Protein AF-A0A382HJY3-F1 (afdb_monomer_lite)

pLDDT: mean 82.38, std 16.88, range [33.19, 97.56]

Secondary structure (DSSP, 8-state):
-HHHHHHHHHHHHHHHHTTSSPPPPHHHHHHHIIIIIIHHHHHHHHHHHHHHHTTPPPPPHHHHHHHHHHHHHHHHHHHTT-HHHHHHHHHHHHHHHHHHHHHHHHT-SSPPPGGGGHHHHHHHHHHHHHHHHHSPPTT-TTHHHHIIIIIHHHHHHHHHHHHHHHHHHHHHHHHHHHHSPPP--TTTTTHHHHHHHHTT-SS----S--

Organism: NCBI:txid408172

InterPro domains:
  IPR010266 NnrS [PF05940] (4-173)

Radius of gyration: 23.96 Å; chains: 1; bounding box: 43×44×78 Å

Structure (mmCIF, N/CA/C/O backbone):
data_AF-A0A382HJY3-F1
#
_entry.id   AF-A0A382HJY3-F1
#
loop_
_atom_site.group_PDB
_atom_site.id
_atom_site.type_symbol
_atom_site.label_atom_id
_atom_site.label_alt_id
_atom_site.label_comp_id
_atom_site.label_asym_id
_atom_site.label_entity_id
_atom_site.label_seq_id
_atom_site.pdbx_PDB_ins_code
_atom_site.Cartn_x
_atom_site.Cartn_y
_atom_site.Cartn_z
_atom_site.occupancy
_atom_site.B_iso_or_equiv
_atom_site.auth_seq_id
_atom_site.auth_comp_id
_atom_site.auth_asym_id
_atom_site.auth_atom_id
_atom_site.pdbx_PDB_model_num
ATOM 1 N N . VAL A 1 1 ? -1.871 -12.214 -5.098 1.00 81.50 1 VAL A N 1
ATOM 2 C CA . VAL A 1 1 ? -1.325 -11.036 -5.815 1.00 81.50 1 VAL A CA 1
ATOM 3 C C . VAL A 1 1 ? 0.131 -10.806 -5.464 1.00 81.50 1 VAL A C 1
ATOM 5 O O . VAL A 1 1 ? 0.957 -10.967 -6.346 1.00 81.50 1 VAL A O 1
ATOM 8 N N . GLY A 1 2 ? 0.463 -10.549 -4.194 1.00 81.69 2 GLY A N 1
ATOM 9 C CA . GLY A 1 2 ? 1.846 -10.284 -3.778 1.00 81.69 2 GLY A CA 1
ATOM 10 C C . GLY A 1 2 ? 2.891 -11.296 -4.258 1.00 81.69 2 GLY A C 1
ATOM 11 O O . GLY A 1 2 ? 3.855 -10.899 -4.894 1.00 81.69 2 GLY A O 1
ATOM 12 N N . VAL A 1 3 ? 2.667 -12.600 -4.048 1.00 86.62 3 VAL A N 1
ATOM 13 C CA . VAL A 1 3 ? 3.587 -13.656 -4.529 1.00 86.62 3 VAL A CA 1
ATOM 14 C C . VAL A 1 3 ? 3.806 -13.577 -6.041 1.00 86.62 3 VAL A C 1
ATOM 16 O O . VAL A 1 3 ? 4.941 -13.620 -6.501 1.00 86.62 3 VAL A O 1
ATOM 19 N N . VAL A 1 4 ? 2.727 -13.410 -6.809 1.00 86.75 4 VAL A N 1
ATOM 20 C CA . VAL A 1 4 ? 2.793 -13.292 -8.272 1.00 86.75 4 VAL A CA 1
ATOM 21 C C . VAL A 1 4 ? 3.580 -12.045 -8.675 1.00 86.75 4 VAL A C 1
ATOM 23 O O . VAL A 1 4 ? 4.472 -12.147 -9.504 1.00 86.75 4 VAL A O 1
ATOM 26 N N . GLY A 1 5 ? 3.320 -10.896 -8.045 1.00 81.56 5 GLY A N 1
ATOM 27 C CA . GLY A 1 5 ? 4.072 -9.663 -8.296 1.00 81.56 5 GLY A CA 1
ATOM 28 C C . GLY A 1 5 ? 5.566 -9.792 -7.978 1.00 81.56 5 GLY A C 1
ATOM 29 O O . GLY A 1 5 ? 6.396 -9.349 -8.765 1.00 81.56 5 GLY A O 1
ATOM 30 N N . THR A 1 6 ? 5.932 -10.473 -6.885 1.00 82.19 6 THR A N 1
ATOM 31 C CA . THR A 1 6 ? 7.342 -10.769 -6.573 1.00 82.19 6 THR A CA 1
ATOM 32 C C . THR A 1 6 ? 7.981 -11.652 -7.634 1.00 82.19 6 THR A C 1
ATOM 34 O O . THR A 1 6 ? 9.100 -11.375 -8.058 1.00 82.19 6 THR A O 1
ATOM 37 N N . LEU A 1 7 ? 7.287 -12.706 -8.073 1.00 86.75 7 LEU A N 1
ATOM 38 C CA . LEU A 1 7 ? 7.792 -13.581 -9.129 1.00 86.75 7 LEU A CA 1
ATOM 39 C C . LEU A 1 7 ? 7.982 -12.802 -10.433 1.00 86.75 7 LEU A C 1
ATOM 41 O O . LEU A 1 7 ? 9.041 -12.917 -11.038 1.00 86.75 7 LEU A O 1
ATOM 45 N N . LEU A 1 8 ? 7.031 -11.944 -10.813 1.00 84.50 8 LEU A N 1
ATOM 46 C CA . LEU A 1 8 ? 7.167 -11.063 -11.978 1.00 84.50 8 LEU A CA 1
ATOM 47 C C . LEU A 1 8 ? 8.338 -10.081 -11.845 1.00 84.50 8 LEU A C 1
ATOM 49 O O . LEU A 1 8 ? 8.972 -9.761 -12.841 1.00 84.50 8 LEU A O 1
ATOM 53 N N . GLY A 1 9 ? 8.673 -9.645 -10.629 1.00 81.56 9 GLY A N 1
ATOM 54 C CA . GLY A 1 9 ? 9.876 -8.852 -10.387 1.00 81.56 9 GLY A CA 1
ATOM 55 C C . GLY A 1 9 ? 11.170 -9.662 -10.542 1.00 81.56 9 GLY A C 1
ATOM 56 O O . GLY A 1 9 ? 12.147 -9.148 -11.074 1.00 81.56 9 GLY A O 1
ATOM 57 N N . VAL A 1 10 ? 11.214 -10.915 -10.079 1.00 87.00 10 VAL A N 1
ATOM 58 C CA . VAL A 1 10 ? 12.449 -11.727 -10.000 1.00 87.00 10 VAL A CA 1
ATOM 59 C C . VAL A 1 10 ? 12.737 -12.521 -11.277 1.00 87.00 10 VAL A C 1
ATOM 61 O O . VAL A 1 10 ? 13.893 -12.624 -11.677 1.00 87.00 10 VAL A O 1
ATOM 64 N N . VAL A 1 11 ? 11.716 -13.077 -11.931 1.00 88.00 11 VAL A N 1
ATOM 65 C CA . VAL A 1 11 ? 11.874 -13.945 -13.111 1.00 88.00 11 VAL A CA 1
ATOM 66 C C . VAL A 1 11 ? 12.659 -13.272 -14.250 1.00 88.00 11 VAL A C 1
ATOM 68 O O . VAL A 1 11 ? 13.564 -13.929 -14.764 1.00 88.00 11 VAL A O 1
ATOM 71 N N . PRO A 1 12 ? 12.437 -11.985 -14.594 1.00 85.56 12 PRO A N 1
ATOM 72 C CA . PRO A 1 12 ? 13.237 -11.298 -15.614 1.00 85.56 12 PRO A CA 1
ATOM 73 C C . PRO A 1 12 ? 14.736 -11.225 -15.285 1.00 85.56 12 PRO A C 1
ATOM 75 O O . PRO A 1 12 ? 15.585 -11.232 -16.172 1.00 85.56 12 PRO A O 1
ATOM 78 N N . TRP A 1 13 ? 15.089 -11.171 -13.998 1.00 87.19 13 TRP A N 1
ATOM 79 C CA . TRP A 1 13 ? 16.491 -11.179 -13.574 1.00 87.19 13 TRP A CA 1
ATOM 80 C C . TRP A 1 13 ? 17.117 -12.561 -13.697 1.00 87.19 13 TRP A C 1
ATOM 82 O O . TRP A 1 13 ? 18.282 -12.677 -14.069 1.00 87.19 13 TRP A O 1
ATOM 92 N N . VAL A 1 14 ? 16.344 -13.612 -13.422 1.00 89.69 14 VAL A N 1
ATOM 93 C CA . VAL A 1 14 ? 16.795 -14.992 -13.627 1.00 89.69 14 VAL A CA 1
ATOM 94 C C . VAL A 1 14 ? 16.991 -15.268 -15.119 1.00 89.69 14 VAL A C 1
ATOM 96 O O . VAL A 1 14 ? 18.012 -15.839 -15.489 1.00 89.69 14 VAL A O 1
ATOM 99 N N . SER A 1 15 ? 16.078 -14.818 -15.988 1.00 88.94 15 SER A N 1
ATOM 100 C CA . SER A 1 15 ? 16.243 -14.967 -17.442 1.00 88.94 15 SER A CA 1
ATOM 101 C C . SER A 1 15 ? 17.455 -14.198 -17.969 1.00 88.94 15 SER A C 1
ATOM 103 O O . SER A 1 15 ? 18.201 -14.736 -18.786 1.00 88.94 15 SER A O 1
ATOM 105 N N . PHE A 1 16 ? 17.706 -12.989 -17.458 1.00 89.75 16 PHE A N 1
ATOM 106 C CA . PHE A 1 16 ? 18.910 -12.223 -17.784 1.00 89.75 16 PHE A CA 1
ATOM 107 C C . PHE A 1 16 ? 20.191 -12.937 -17.325 1.00 89.75 16 PHE A C 1
ATOM 109 O O . PHE A 1 16 ? 21.132 -13.062 -18.104 1.00 89.75 16 PHE A O 1
ATOM 116 N N . ALA A 1 17 ? 20.218 -13.481 -16.103 1.00 90.50 17 ALA A N 1
ATOM 117 C CA . ALA A 1 17 ? 21.368 -14.231 -15.588 1.00 90.50 17 ALA A CA 1
ATOM 118 C C . ALA A 1 17 ? 21.678 -15.504 -16.401 1.00 90.50 17 ALA A C 1
ATOM 120 O O . ALA A 1 17 ? 22.829 -15.930 -16.464 1.00 90.50 17 ALA A O 1
ATOM 121 N N . LEU A 1 18 ? 20.663 -16.094 -17.040 1.00 94.69 18 LEU A N 1
ATOM 122 C CA . LEU A 1 18 ? 20.799 -17.239 -17.948 1.00 94.69 18 LEU A CA 1
ATOM 123 C C . LEU A 1 18 ? 21.136 -16.833 -19.396 1.00 94.69 18 LEU A C 1
ATOM 125 O O . LEU A 1 18 ? 21.298 -17.705 -20.249 1.00 94.69 18 LEU A O 1
ATOM 129 N N . GLY A 1 19 ? 21.246 -15.532 -19.686 1.00 92.31 19 GLY A N 1
ATOM 130 C CA . GLY A 1 19 ? 21.541 -15.003 -21.019 1.00 92.31 19 GLY A CA 1
ATOM 131 C C . GLY A 1 19 ? 20.370 -15.081 -22.004 1.00 92.31 19 GLY A C 1
ATOM 132 O O . GLY A 1 19 ? 20.587 -15.006 -23.210 1.00 92.31 19 GLY A O 1
ATOM 133 N N . TRP A 1 20 ? 19.137 -15.262 -21.520 1.00 94.06 20 TRP A N 1
ATOM 134 C CA . TRP A 1 20 ? 17.944 -15.427 -22.364 1.00 94.06 20 TRP A CA 1
ATOM 135 C C . TRP A 1 20 ? 17.252 -14.113 -22.732 1.00 94.06 20 TRP A C 1
ATOM 137 O O . TRP A 1 20 ? 16.413 -14.096 -23.629 1.00 94.06 20 TRP A O 1
ATOM 147 N N . SER A 1 21 ? 17.554 -13.025 -22.028 1.00 89.88 21 SER A N 1
ATOM 148 C CA . SER A 1 21 ? 16.901 -11.730 -22.216 1.00 89.88 21 SER A CA 1
ATOM 149 C C . SER A 1 21 ? 17.877 -10.576 -22.026 1.00 89.88 21 SER A C 1
ATOM 151 O O . SER A 1 21 ? 18.949 -10.744 -21.449 1.00 89.88 21 SER A O 1
ATOM 153 N N . GLU A 1 22 ? 17.476 -9.391 -22.475 1.00 87.44 22 GLU A N 1
ATOM 154 C CA . GLU A 1 22 ? 18.153 -8.132 -22.164 1.00 87.44 22 GLU A CA 1
ATOM 155 C C . GLU A 1 22 ? 18.061 -7.783 -20.664 1.00 87.44 22 GLU A C 1
ATOM 157 O O . GLU A 1 22 ? 17.203 -8.331 -19.957 1.00 87.44 22 GLU A O 1
ATOM 162 N N . PRO A 1 23 ? 18.948 -6.904 -20.154 1.00 84.62 23 PRO A N 1
ATOM 163 C CA . PRO A 1 23 ? 18.928 -6.484 -18.757 1.00 84.62 23 PRO A CA 1
ATOM 164 C C . PRO A 1 23 ? 17.599 -5.795 -18.399 1.00 84.62 23 PRO A C 1
ATOM 166 O O . PRO A 1 23 ? 17.281 -4.745 -18.963 1.00 84.62 23 PRO A O 1
ATOM 169 N N . PRO A 1 24 ? 16.818 -6.348 -17.452 1.00 83.62 24 PRO A N 1
ATOM 170 C CA . PRO A 1 24 ? 15.551 -5.761 -17.042 1.00 83.62 24 PRO A CA 1
ATOM 171 C C . PRO A 1 24 ? 15.761 -4.493 -16.204 1.00 83.62 24 PRO A C 1
ATOM 173 O O . PRO A 1 24 ? 16.796 -4.293 -15.566 1.00 83.62 24 PRO A O 1
ATOM 176 N N . SER A 1 25 ? 14.732 -3.647 -16.142 1.00 83.81 25 SER A N 1
ATOM 177 C CA . SER A 1 25 ? 14.749 -2.430 -15.327 1.00 83.81 25 SER A CA 1
ATOM 178 C C . SER A 1 25 ? 14.863 -2.746 -13.829 1.00 83.81 25 SER A C 1
ATOM 180 O O . SER A 1 25 ? 13.963 -3.336 -13.218 1.00 83.81 25 SER A O 1
ATOM 182 N N . SER A 1 26 ? 15.949 -2.282 -13.200 1.00 83.94 26 SER A N 1
ATOM 183 C CA . SER A 1 26 ? 16.124 -2.323 -11.739 1.00 83.94 26 SER A CA 1
ATOM 184 C C . SER A 1 26 ? 15.018 -1.569 -11.001 1.00 83.94 26 SER A C 1
ATOM 186 O O . SER A 1 26 ? 14.640 -1.949 -9.892 1.00 83.94 26 SER A O 1
ATOM 188 N N . TYR A 1 27 ? 14.475 -0.523 -11.627 1.00 83.88 27 TYR A N 1
ATOM 189 C CA . TYR A 1 27 ? 13.381 0.258 -11.068 1.00 83.88 27 TYR A CA 1
ATOM 190 C C . TYR A 1 27 ? 12.080 -0.553 -11.029 1.00 83.88 27 TYR A C 1
ATOM 192 O O . TYR A 1 27 ? 11.502 -0.723 -9.954 1.00 83.88 27 TYR A O 1
ATOM 200 N N . SER A 1 28 ? 11.670 -1.150 -12.157 1.00 79.75 28 SER A N 1
ATOM 201 C CA . SER A 1 28 ? 10.462 -1.988 -12.232 1.00 79.75 28 SER A CA 1
ATOM 202 C C . SER A 1 28 ? 10.546 -3.175 -11.268 1.00 79.75 28 SER A C 1
ATOM 204 O O . SER A 1 28 ? 9.575 -3.484 -10.579 1.00 79.75 28 SER A O 1
ATOM 206 N N . HIS A 1 29 ? 11.728 -3.791 -11.143 1.00 85.31 29 HIS A N 1
ATOM 207 C CA . HIS A 1 29 ? 11.981 -4.862 -10.177 1.00 85.31 29 HIS A CA 1
ATOM 208 C C . HIS A 1 29 ? 11.690 -4.441 -8.732 1.00 85.31 29 HIS A C 1
ATOM 210 O O . HIS A 1 29 ? 10.948 -5.125 -8.020 1.00 85.31 29 HIS A O 1
ATOM 216 N N . GLY A 1 30 ? 12.274 -3.320 -8.291 1.00 86.19 30 GLY A N 1
ATOM 217 C CA . GLY A 1 30 ? 12.081 -2.809 -6.934 1.00 86.19 30 GLY A CA 1
ATOM 218 C C . GLY A 1 30 ? 10.623 -2.441 -6.673 1.00 86.19 30 GLY A C 1
ATOM 219 O O . GLY A 1 30 ? 10.044 -2.855 -5.666 1.00 86.19 30 GLY A O 1
ATOM 220 N N . MET A 1 31 ? 10.000 -1.740 -7.621 1.00 86.81 31 MET A N 1
ATOM 221 C CA . MET A 1 31 ? 8.619 -1.284 -7.498 1.00 86.81 31 MET A CA 1
ATOM 222 C C . MET A 1 31 ? 7.613 -2.435 -7.470 1.00 86.81 31 MET A C 1
ATOM 224 O O . MET A 1 31 ? 6.714 -2.413 -6.635 1.00 86.81 31 MET A O 1
ATOM 228 N N . LEU A 1 32 ? 7.782 -3.477 -8.293 1.00 87.56 32 LEU A N 1
ATOM 229 C CA . LEU A 1 32 ? 6.922 -4.665 -8.254 1.00 87.56 32 LEU A CA 1
ATOM 230 C C . LEU A 1 32 ? 6.983 -5.361 -6.891 1.00 87.56 32 LEU A C 1
ATOM 232 O O . LEU A 1 32 ? 5.946 -5.716 -6.331 1.00 87.56 32 LEU A O 1
ATOM 236 N N . LYS A 1 33 ? 8.176 -5.519 -6.309 1.00 88.62 33 LYS A N 1
ATOM 237 C CA . LYS A 1 33 ? 8.320 -6.159 -4.993 1.00 88.62 33 LYS A CA 1
ATOM 238 C C . LYS A 1 33 ? 7.652 -5.343 -3.888 1.00 88.62 33 LYS A C 1
ATOM 240 O O . LYS A 1 33 ? 6.903 -5.894 -3.089 1.00 88.62 33 LYS A O 1
ATOM 245 N N . ILE A 1 34 ? 7.870 -4.037 -3.860 1.00 90.75 34 ILE A N 1
ATOM 246 C CA . ILE A 1 34 ? 7.298 -3.181 -2.819 1.00 90.75 34 ILE A CA 1
ATOM 247 C C . ILE A 1 34 ? 5.786 -3.011 -3.043 1.00 90.75 34 ILE A C 1
ATOM 249 O O . ILE A 1 34 ? 4.961 -3.424 -2.232 1.00 90.75 34 ILE A O 1
ATOM 253 N N . GLN A 1 35 ? 5.370 -2.507 -4.200 1.00 91.69 35 GLN A N 1
ATOM 254 C CA . GLN A 1 35 ? 3.969 -2.151 -4.429 1.00 91.69 35 GLN A CA 1
ATOM 255 C C . GLN A 1 35 ? 3.040 -3.337 -4.696 1.00 91.69 35 GLN A C 1
ATOM 257 O O . GLN A 1 35 ? 1.833 -3.179 -4.545 1.00 91.69 35 GLN A O 1
ATOM 262 N N . CYS A 1 36 ? 3.544 -4.524 -5.055 1.00 90.31 36 CYS A N 1
ATOM 263 C CA . CYS A 1 36 ? 2.690 -5.712 -5.150 1.00 90.31 36 CYS A CA 1
ATOM 264 C C . CYS A 1 36 ? 2.777 -6.582 -3.905 1.00 90.31 36 CYS A C 1
ATOM 266 O O . CYS A 1 36 ? 1.737 -6.959 -3.365 1.00 90.31 36 CYS A O 1
ATOM 268 N N . PHE A 1 37 ? 3.978 -6.950 -3.456 1.00 88.81 37 PHE A N 1
ATOM 269 C CA . PHE A 1 37 ? 4.115 -7.901 -2.355 1.00 88.81 37 PHE A CA 1
ATOM 270 C C . PHE A 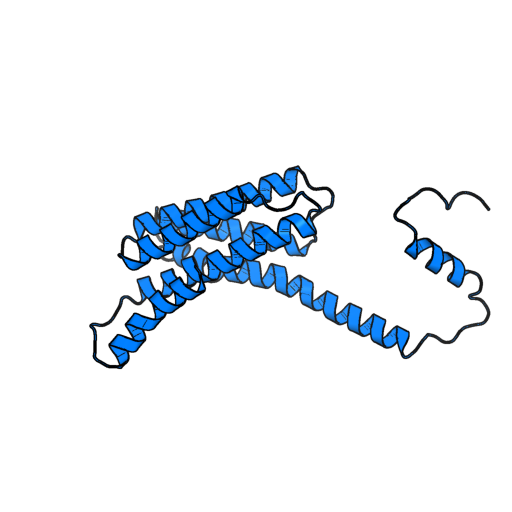1 37 ? 3.894 -7.263 -0.998 1.00 88.81 37 PHE A C 1
ATOM 272 O O . PHE A 1 37 ? 2.986 -7.698 -0.286 1.00 88.81 37 PHE A O 1
ATOM 279 N N . GLU A 1 38 ? 4.646 -6.215 -0.674 1.00 90.50 38 GLU A N 1
ATOM 280 C CA . GLU A 1 38 ? 4.490 -5.528 0.607 1.00 90.50 38 GLU A CA 1
ATOM 281 C C . GLU A 1 38 ? 3.088 -4.931 0.733 1.00 90.50 38 GLU A C 1
ATOM 283 O O . GLU A 1 38 ? 2.400 -5.183 1.720 1.00 90.50 38 GLU A O 1
ATOM 288 N N . ALA A 1 39 ? 2.604 -4.244 -0.304 1.00 92.19 39 ALA A N 1
ATOM 289 C CA . ALA A 1 39 ? 1.268 -3.653 -0.303 1.00 92.19 39 ALA A CA 1
A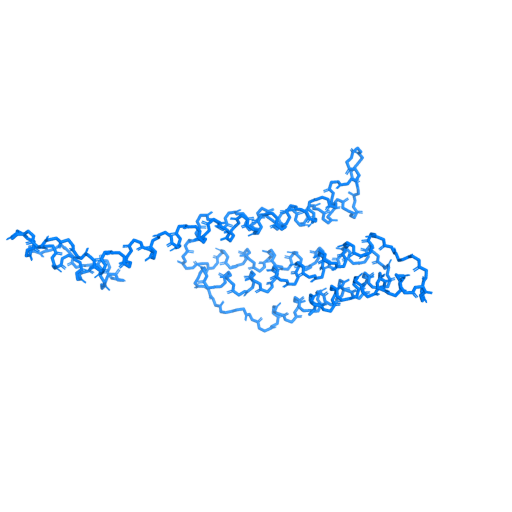TOM 290 C C . ALA A 1 39 ? 0.149 -4.689 -0.121 1.00 92.19 39 ALA A C 1
ATOM 292 O O . ALA A 1 39 ? -0.787 -4.455 0.644 1.00 92.19 39 ALA A O 1
ATOM 293 N N . SER A 1 40 ? 0.233 -5.846 -0.795 1.00 93.44 40 SER A N 1
ATOM 294 C CA . SER A 1 40 ? -0.755 -6.924 -0.626 1.00 93.44 40 SER A CA 1
ATOM 295 C C . SER A 1 40 ? -0.705 -7.505 0.784 1.00 93.44 40 SER A C 1
ATOM 297 O O . SER A 1 40 ? -1.754 -7.775 1.368 1.00 93.44 40 SER A O 1
ATOM 299 N N . PHE A 1 41 ? 0.500 -7.709 1.324 1.00 90.75 41 PHE A N 1
ATOM 300 C CA . PHE A 1 41 ? 0.691 -8.220 2.677 1.00 90.75 41 PHE A CA 1
ATOM 301 C C . PHE A 1 41 ? 0.126 -7.248 3.714 1.00 90.75 41 PHE A C 1
ATOM 303 O O . PHE A 1 41 ? -0.712 -7.638 4.524 1.00 90.75 41 PHE A O 1
ATOM 310 N N . ALA A 1 42 ? 0.510 -5.974 3.634 1.00 91.44 42 ALA A N 1
ATOM 311 C CA . ALA A 1 42 ? 0.014 -4.919 4.503 1.00 91.44 42 ALA A CA 1
ATOM 312 C C . ALA A 1 42 ? -1.506 -4.770 4.407 1.00 91.44 42 ALA A C 1
ATOM 314 O O . ALA A 1 42 ? -2.185 -4.747 5.428 1.00 91.44 42 ALA A O 1
ATOM 315 N N . THR A 1 43 ? -2.064 -4.742 3.196 1.00 94.44 43 THR A N 1
ATOM 316 C CA . THR A 1 43 ? -3.515 -4.645 2.989 1.00 94.44 43 THR A CA 1
ATOM 317 C C . THR A 1 43 ? -4.244 -5.830 3.619 1.00 94.44 43 THR A C 1
ATOM 319 O O . THR A 1 43 ? -5.183 -5.633 4.388 1.00 94.44 43 THR A O 1
ATOM 322 N N . GLY A 1 44 ? -3.797 -7.063 3.355 1.00 92.38 44 GLY A N 1
ATOM 323 C CA . GLY A 1 44 ? -4.396 -8.262 3.945 1.00 92.38 44 GLY A CA 1
ATOM 324 C C . GLY A 1 44 ? -4.284 -8.284 5.472 1.00 92.38 44 GLY A C 1
ATOM 325 O O . GLY A 1 44 ? -5.256 -8.604 6.159 1.00 92.38 44 GLY A O 1
ATOM 326 N N . PHE A 1 45 ? -3.130 -7.879 6.010 1.00 90.44 45 PHE A N 1
ATOM 327 C CA . PHE A 1 45 ? -2.913 -7.759 7.448 1.00 90.44 45 PHE A CA 1
ATOM 328 C C . PHE A 1 45 ? -3.843 -6.711 8.064 1.00 90.44 45 PHE A C 1
ATOM 330 O O . PHE A 1 45 ? -4.601 -7.037 8.969 1.00 90.44 45 PHE A O 1
ATOM 337 N N . LEU A 1 46 ? -3.870 -5.476 7.554 1.00 91.81 46 LEU A N 1
ATOM 338 C CA . LEU A 1 46 ? -4.707 -4.405 8.100 1.00 91.81 46 LEU A CA 1
ATOM 339 C C . LEU A 1 46 ? -6.193 -4.762 8.025 1.00 91.81 46 LEU A C 1
ATOM 341 O O . LEU A 1 46 ? -6.911 -4.597 9.008 1.00 91.81 46 LEU A O 1
ATOM 345 N N . MET A 1 47 ? -6.658 -5.291 6.893 1.00 93.69 47 MET A N 1
ATOM 346 C CA . MET A 1 47 ? -8.066 -5.644 6.712 1.00 93.69 47 MET A CA 1
ATOM 347 C C . MET A 1 47 ? -8.512 -6.833 7.571 1.00 93.69 47 MET A C 1
ATOM 349 O O . MET A 1 47 ? -9.708 -7.051 7.713 1.00 93.69 47 MET A O 1
ATOM 353 N N . THR A 1 48 ? -7.603 -7.601 8.169 1.00 91.56 48 THR A N 1
ATOM 354 C CA . THR A 1 48 ? -7.956 -8.688 9.100 1.00 91.56 48 THR A CA 1
ATOM 355 C C . THR A 1 48 ? -7.695 -8.307 10.555 1.00 91.56 48 THR A C 1
ATOM 357 O O . THR A 1 48 ? -8.516 -8.593 11.426 1.00 91.56 48 THR A O 1
ATOM 360 N N . ALA A 1 49 ? -6.595 -7.606 10.820 1.00 88.94 49 ALA A N 1
ATOM 361 C CA . ALA A 1 49 ? -6.189 -7.175 12.147 1.00 88.94 49 ALA A CA 1
ATOM 362 C C . ALA A 1 49 ? -7.061 -6.033 12.685 1.00 88.94 49 ALA A C 1
ATOM 364 O O . ALA A 1 49 ? -7.519 -6.118 13.822 1.00 88.94 49 ALA A O 1
ATOM 365 N N . LEU A 1 50 ? -7.334 -4.987 11.890 1.00 89.44 50 LEU A N 1
ATOM 366 C CA . LEU A 1 50 ? -8.086 -3.813 12.364 1.00 89.44 50 LEU A CA 1
ATOM 367 C C . LEU A 1 50 ? -9.466 -4.177 12.927 1.00 89.44 50 LEU A C 1
ATOM 369 O O . LEU A 1 50 ? -9.759 -3.747 14.041 1.00 89.44 50 LEU A O 1
ATOM 373 N N . PRO A 1 51 ? -10.311 -4.976 12.240 1.00 89.56 51 PRO A N 1
ATOM 374 C CA . PRO A 1 51 ? -11.600 -5.371 12.798 1.00 89.56 51 PRO A CA 1
ATOM 375 C C . PRO A 1 51 ? -11.488 -6.100 14.133 1.00 89.56 51 PRO A C 1
ATOM 377 O O . PRO A 1 51 ? -12.299 -5.860 15.021 1.00 89.56 51 PRO A O 1
ATOM 380 N N . ARG A 1 52 ? -10.467 -6.955 14.271 1.00 88.31 52 ARG A N 1
ATOM 381 C CA . ARG A 1 52 ? -10.231 -7.762 15.467 1.00 88.31 52 ARG A CA 1
ATOM 382 C C . ARG A 1 52 ? -9.776 -6.917 16.653 1.00 88.31 52 ARG A C 1
ATOM 384 O O . ARG A 1 52 ? -10.254 -7.148 17.752 1.00 88.31 52 ARG A O 1
ATOM 391 N N . PHE A 1 53 ? -8.871 -5.965 16.437 1.00 85.94 53 PHE A N 1
ATOM 392 C CA . PHE A 1 53 ? -8.359 -5.107 17.510 1.00 85.94 53 PHE A CA 1
ATOM 393 C C . PHE A 1 53 ? -9.319 -3.985 17.905 1.00 85.94 53 PHE A C 1
ATOM 395 O O . PHE A 1 53 ? -9.291 -3.555 19.045 1.00 85.94 53 PHE A O 1
ATOM 402 N N . LEU A 1 54 ? -10.153 -3.506 16.980 1.00 87.00 54 LEU A N 1
ATOM 403 C CA . LEU A 1 54 ? -11.123 -2.437 17.250 1.00 87.00 54 LEU A CA 1
ATOM 404 C C . LEU A 1 54 ? -12.511 -2.965 17.654 1.00 87.00 54 LEU A C 1
ATOM 406 O O . LEU A 1 54 ? -13.446 -2.171 17.778 1.00 87.00 54 LEU A O 1
ATOM 410 N N . GLU A 1 55 ? -12.657 -4.289 17.775 1.00 88.19 55 GLU A N 1
ATOM 411 C CA . GLU A 1 55 ? -13.921 -4.993 18.041 1.00 88.19 55 GLU A CA 1
ATOM 412 C C . GLU A 1 55 ? -15.067 -4.553 17.113 1.00 88.19 55 GLU A C 1
ATOM 414 O O . GLU A 1 55 ? -16.218 -4.383 17.512 1.00 88.19 55 GLU A O 1
ATOM 419 N N . THR A 1 56 ? -14.753 -4.344 15.831 1.00 90.56 56 THR A N 1
ATOM 420 C CA . THR A 1 56 ? -15.749 -3.936 14.828 1.00 90.56 56 THR A CA 1
ATOM 421 C C . THR A 1 56 ? -16.195 -5.118 13.972 1.00 90.56 56 THR A C 1
ATOM 423 O O . THR A 1 56 ? -15.619 -6.203 14.015 1.00 90.56 56 THR A O 1
ATOM 426 N N . THR A 1 57 ? -17.232 -4.910 13.155 1.00 89.56 57 THR A N 1
ATOM 427 C CA . THR A 1 57 ? -17.747 -5.950 12.243 1.00 89.56 57 THR A CA 1
ATOM 428 C C . THR A 1 57 ? -16.639 -6.567 11.369 1.00 89.56 57 THR A C 1
ATOM 430 O O . THR A 1 57 ? -15.663 -5.901 11.050 1.00 89.56 57 THR A O 1
ATOM 433 N N . PRO A 1 58 ? -16.735 -7.815 10.905 1.00 91.31 58 PRO A N 1
ATOM 434 C CA . PRO A 1 58 ? -15.744 -8.343 9.969 1.00 91.31 58 PRO A CA 1
ATOM 435 C C . PRO A 1 58 ? -15.649 -7.506 8.682 1.00 91.31 58 PRO A C 1
ATOM 437 O O . PRO A 1 58 ? -16.558 -6.741 8.334 1.00 91.31 58 PRO A O 1
ATOM 440 N N . THR A 1 59 ? -14.535 -7.634 7.966 1.00 92.38 59 THR A N 1
ATOM 441 C CA . THR A 1 59 ? -14.354 -6.977 6.665 1.00 92.38 59 THR A CA 1
ATOM 442 C C . THR A 1 59 ? -15.364 -7.513 5.667 1.00 92.38 59 THR A C 1
ATOM 444 O O . THR A 1 59 ? -15.551 -8.725 5.537 1.00 92.38 59 THR A O 1
ATOM 447 N N . ARG A 1 60 ? -16.044 -6.604 4.967 1.00 93.94 60 ARG A N 1
ATOM 448 C CA . ARG A 1 60 ? -17.066 -6.989 3.996 1.00 93.94 60 ARG A CA 1
ATOM 449 C C . ARG A 1 60 ? -16.394 -7.551 2.748 1.00 93.94 60 ARG A C 1
ATOM 451 O O . ARG A 1 60 ? -15.339 -7.083 2.329 1.00 93.94 60 ARG A O 1
ATOM 458 N N . TRP A 1 61 ? -17.041 -8.519 2.106 1.00 94.50 61 TRP A N 1
ATOM 459 C CA . TRP A 1 61 ? -16.501 -9.168 0.907 1.00 94.50 61 TRP A CA 1
ATOM 460 C C . TRP A 1 61 ? -16.186 -8.168 -0.221 1.00 94.50 61 TRP A C 1
ATOM 462 O O . TRP A 1 61 ? -15.185 -8.326 -0.912 1.00 94.50 61 TRP A O 1
ATOM 472 N N . TRP A 1 62 ? -16.987 -7.105 -0.376 1.00 94.38 62 TRP A N 1
ATOM 473 C CA . TRP A 1 62 ? -16.750 -6.084 -1.400 1.00 94.38 62 TRP A CA 1
ATOM 474 C C . TRP A 1 62 ? -15.532 -5.208 -1.079 1.00 94.38 62 TRP A C 1
ATOM 476 O O . TRP A 1 62 ? -14.836 -4.789 -1.996 1.00 94.38 62 TRP A O 1
ATOM 486 N N . GLU A 1 63 ? -15.228 -4.962 0.203 1.00 95.06 63 GLU A N 1
ATOM 487 C CA . GLU A 1 63 ? -14.030 -4.209 0.608 1.00 95.06 63 GLU A CA 1
ATOM 488 C C . GLU A 1 63 ? -12.774 -4.987 0.210 1.00 95.06 63 GLU A C 1
ATOM 490 O O . GLU A 1 63 ? -11.819 -4.399 -0.296 1.00 95.06 63 GLU A O 1
ATOM 495 N N . LEU A 1 64 ? -12.804 -6.313 0.397 1.00 95.06 64 LEU A N 1
ATOM 496 C CA . LEU A 1 64 ? -11.742 -7.226 -0.030 1.00 95.06 64 LEU A CA 1
ATOM 497 C C . LEU A 1 64 ? -11.641 -7.300 -1.551 1.00 95.06 64 LEU A C 1
ATOM 499 O O . LEU A 1 64 ? -10.537 -7.279 -2.089 1.00 95.06 64 LEU A O 1
ATOM 503 N N . PHE A 1 65 ? -12.779 -7.371 -2.243 1.00 96.19 65 PHE A N 1
ATOM 504 C CA . PHE A 1 65 ? -12.816 -7.419 -3.701 1.00 96.19 65 PHE A CA 1
ATOM 505 C C . PHE A 1 65 ? -12.209 -6.154 -4.323 1.00 96.19 65 PHE A C 1
ATOM 507 O O . PHE A 1 65 ? -11.360 -6.256 -5.203 1.00 96.19 65 PHE A O 1
ATOM 514 N N . VAL A 1 66 ? -12.556 -4.969 -3.808 1.00 97.06 66 VAL A N 1
ATOM 515 C CA . VAL A 1 66 ? -11.961 -3.694 -4.246 1.00 97.06 66 VAL A CA 1
ATOM 516 C C . VAL A 1 66 ? -10.448 -3.686 -4.018 1.00 97.06 66 VAL A C 1
ATOM 518 O O . VAL A 1 66 ? -9.698 -3.368 -4.940 1.00 97.06 66 VAL A O 1
ATOM 521 N N . SER A 1 67 ? -9.982 -4.101 -2.834 1.00 96.25 67 SER A N 1
ATOM 522 C CA . SER A 1 67 ? -8.546 -4.213 -2.542 1.00 96.25 67 SER A CA 1
ATOM 523 C C . SER A 1 67 ? -7.830 -5.173 -3.493 1.00 96.25 67 SER A C 1
ATOM 525 O O . SER A 1 67 ? -6.732 -4.878 -3.962 1.00 96.25 67 SER A O 1
ATOM 527 N N . LEU A 1 68 ? -8.454 -6.312 -3.807 1.00 95.62 68 LEU A N 1
ATOM 528 C CA . LEU A 1 68 ? -7.914 -7.302 -4.733 1.00 95.62 68 LEU A CA 1
ATOM 529 C C . LEU A 1 68 ? -7.785 -6.731 -6.150 1.00 95.62 68 LEU A C 1
ATOM 531 O O . LEU A 1 68 ? -6.725 -6.860 -6.760 1.00 95.62 68 LEU A O 1
ATOM 535 N N . CYS A 1 69 ? -8.836 -6.084 -6.659 1.00 96.94 69 CYS A N 1
ATOM 536 C CA . CYS A 1 69 ? -8.832 -5.461 -7.980 1.00 96.94 69 CYS A CA 1
ATOM 537 C C . CYS A 1 69 ? -7.775 -4.358 -8.086 1.00 96.94 69 CYS A C 1
ATOM 539 O O . CYS A 1 69 ? -7.023 -4.335 -9.058 1.00 96.94 69 CYS A O 1
ATOM 541 N N . LEU A 1 70 ? -7.671 -3.485 -7.080 1.00 97.12 70 LEU A N 1
ATOM 542 C CA . LEU A 1 70 ? -6.667 -2.419 -7.055 1.00 97.12 70 LEU A CA 1
ATOM 543 C C . LEU A 1 70 ? -5.242 -2.985 -7.001 1.00 97.12 70 LEU A C 1
ATOM 545 O O . LEU A 1 70 ? -4.390 -2.555 -7.773 1.00 97.12 70 LEU A O 1
ATOM 549 N N . ALA A 1 71 ? -4.984 -3.996 -6.166 1.00 95.44 71 ALA A N 1
ATOM 550 C CA . ALA A 1 71 ? -3.671 -4.637 -6.093 1.00 95.44 71 ALA A CA 1
ATOM 551 C C . ALA A 1 71 ? -3.281 -5.336 -7.410 1.00 95.44 71 ALA A C 1
ATOM 553 O O . ALA A 1 71 ? -2.122 -5.287 -7.820 1.00 95.44 71 ALA A O 1
ATOM 554 N N . LEU A 1 72 ? -4.240 -5.969 -8.095 1.00 94.88 72 LEU A N 1
ATOM 555 C CA . LEU A 1 72 ? -4.014 -6.532 -9.428 1.00 94.88 72 LEU A CA 1
ATOM 556 C C . LEU A 1 72 ? -3.731 -5.439 -10.463 1.00 94.88 72 LEU A C 1
ATOM 558 O O . LEU A 1 72 ? -2.811 -5.599 -11.259 1.00 94.88 72 LEU A O 1
ATOM 562 N N . ALA A 1 73 ? -4.468 -4.327 -10.430 1.00 95.44 73 ALA A N 1
ATOM 563 C CA . ALA A 1 73 ? -4.258 -3.204 -11.339 1.00 95.44 73 ALA A CA 1
ATOM 564 C C . ALA A 1 73 ? -2.858 -2.584 -11.175 1.00 95.44 73 ALA A C 1
ATOM 566 O O . ALA A 1 73 ? -2.187 -2.318 -12.173 1.00 95.44 73 ALA A O 1
ATOM 567 N N . VAL A 1 74 ? -2.368 -2.450 -9.934 1.00 94.44 74 VAL A N 1
ATOM 568 C CA . VAL A 1 74 ? -0.970 -2.071 -9.652 1.00 94.44 74 VAL A CA 1
ATOM 569 C C . VAL A 1 74 ? -0.002 -3.057 -10.307 1.00 94.44 74 VAL A C 1
ATOM 571 O O . VAL A 1 74 ? 0.863 -2.648 -11.074 1.00 94.44 74 VAL A O 1
ATOM 574 N N . GLY A 1 75 ? -0.167 -4.360 -10.071 1.00 91.31 75 GLY A N 1
ATOM 575 C CA . GLY A 1 75 ? 0.736 -5.366 -10.637 1.00 91.31 75 GLY A CA 1
ATOM 576 C C . GLY A 1 75 ? 0.753 -5.387 -12.163 1.00 91.31 75 GLY A C 1
ATOM 577 O O . GLY A 1 75 ? 1.827 -5.420 -12.756 1.00 91.31 75 GLY A O 1
ATOM 578 N N . VAL A 1 76 ? -0.417 -5.316 -12.802 1.00 92.12 76 VAL A N 1
ATOM 579 C CA . VAL A 1 76 ? -0.527 -5.301 -14.267 1.00 92.12 76 VAL A CA 1
ATOM 580 C C . VAL A 1 76 ? 0.100 -4.037 -14.847 1.00 92.12 76 VAL A C 1
ATOM 582 O O . VAL A 1 76 ? 0.892 -4.138 -15.775 1.00 92.12 76 VAL A O 1
ATOM 585 N N . SER A 1 77 ? -0.207 -2.861 -14.292 1.00 92.44 77 SER A N 1
ATOM 586 C CA . SER A 1 77 ? 0.338 -1.585 -14.781 1.00 92.44 77 SER A CA 1
ATOM 587 C C . SER A 1 77 ? 1.863 -1.506 -14.677 1.00 92.44 77 SER A C 1
ATOM 589 O O . SER A 1 77 ? 2.507 -1.056 -15.621 1.00 92.44 77 SER A O 1
ATOM 591 N N . LEU A 1 78 ? 2.449 -1.997 -13.580 1.00 89.62 78 LEU A N 1
ATOM 592 C CA . LEU A 1 78 ? 3.902 -2.070 -13.419 1.00 89.62 78 LEU A CA 1
ATOM 593 C C . LEU A 1 78 ? 4.539 -3.130 -14.326 1.00 89.62 78 LEU A C 1
ATOM 595 O O . LEU A 1 78 ? 5.648 -2.920 -14.801 1.00 89.62 78 LEU A O 1
ATOM 599 N N . ALA A 1 79 ? 3.854 -4.247 -14.589 1.00 86.31 79 ALA A N 1
ATOM 600 C CA . ALA A 1 79 ? 4.354 -5.294 -15.482 1.00 86.31 79 ALA A CA 1
ATOM 601 C C . ALA A 1 79 ? 4.384 -4.872 -16.962 1.00 86.31 79 ALA A C 1
ATOM 603 O O . ALA A 1 79 ? 5.158 -5.434 -17.728 1.00 86.31 79 ALA A O 1
ATOM 604 N N . VAL A 1 80 ? 3.560 -3.897 -17.361 1.00 88.12 80 VAL A N 1
ATOM 605 C CA . VAL A 1 80 ? 3.572 -3.298 -18.711 1.00 88.12 80 VAL A CA 1
ATOM 606 C C . VAL A 1 80 ? 4.340 -1.968 -18.765 1.00 88.12 80 VAL A C 1
ATOM 608 O O . VAL A 1 80 ? 4.129 -1.179 -19.682 1.00 88.12 80 VAL A O 1
ATOM 611 N N . ASP A 1 81 ? 5.175 -1.686 -17.756 1.00 85.56 81 ASP A N 1
ATOM 612 C CA . ASP A 1 81 ? 5.976 -0.458 -17.608 1.00 85.56 81 ASP A CA 1
ATOM 613 C C . ASP A 1 81 ? 5.163 0.858 -17.649 1.00 85.56 81 ASP A C 1
ATOM 615 O O . ASP A 1 81 ? 5.688 1.950 -17.877 1.00 85.56 81 ASP A O 1
ATOM 619 N N . SER A 1 82 ?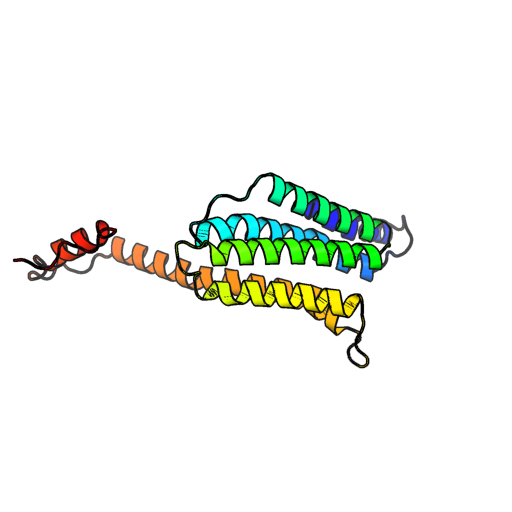 3.860 0.801 -17.352 1.00 89.75 82 SER A N 1
ATOM 620 C CA . SER A 1 82 ? 3.000 1.982 -17.217 1.00 89.75 82 SER A CA 1
ATOM 621 C C . SER A 1 82 ? 3.073 2.546 -15.794 1.00 89.75 82 SER A C 1
ATOM 623 O O . SER A 1 82 ? 2.107 2.525 -15.024 1.00 89.75 82 SER A O 1
ATOM 625 N N . PHE A 1 83 ? 4.254 3.051 -15.423 1.00 89.56 83 PHE A N 1
ATOM 626 C CA . PHE A 1 83 ? 4.570 3.442 -14.042 1.00 89.56 83 PHE A CA 1
ATOM 627 C C . PHE A 1 83 ? 3.595 4.461 -13.461 1.00 89.56 83 PHE A C 1
ATOM 629 O O . PHE A 1 83 ? 3.111 4.281 -12.345 1.00 89.56 83 PHE A O 1
ATOM 636 N N . HIS A 1 84 ? 3.277 5.509 -14.223 1.00 91.62 84 HIS A N 1
ATOM 637 C CA . HIS A 1 84 ? 2.422 6.601 -13.759 1.00 91.62 84 HIS A CA 1
ATOM 638 C C . HIS A 1 84 ? 1.002 6.113 -13.434 1.00 91.62 84 HIS A C 1
ATOM 640 O O . HIS A 1 84 ? 0.414 6.502 -12.428 1.00 91.62 84 HIS A O 1
ATOM 646 N N . VAL A 1 85 ? 0.469 5.199 -14.251 1.00 94.25 85 VAL A N 1
ATOM 647 C CA . VAL A 1 85 ? -0.836 4.565 -14.015 1.00 94.25 85 VAL A CA 1
ATOM 648 C C . VAL A 1 85 ? -0.782 3.666 -12.777 1.00 94.25 85 VAL A C 1
ATOM 650 O O . VAL A 1 85 ? -1.695 3.701 -11.952 1.00 94.25 85 VAL A O 1
ATOM 653 N N . GLY A 1 86 ? 0.309 2.918 -12.596 1.00 93.62 86 GLY A N 1
ATOM 654 C CA . GLY A 1 86 ? 0.508 2.088 -11.408 1.00 93.62 86 GLY A CA 1
ATOM 655 C C . GLY A 1 86 ? 0.557 2.881 -10.111 1.00 93.62 86 GLY A C 1
ATOM 656 O O . GLY A 1 86 ? -0.044 2.461 -9.122 1.00 93.62 86 GLY A O 1
ATOM 657 N N . GLN A 1 87 ? 1.162 4.070 -10.128 1.00 95.12 87 GLN A N 1
ATOM 658 C CA . GLN A 1 87 ? 1.163 4.961 -8.969 1.00 95.12 87 GLN A CA 1
ATOM 659 C C . GLN A 1 87 ? -0.248 5.445 -8.610 1.00 95.12 87 GLN A C 1
ATOM 661 O O . GLN A 1 87 ? -0.604 5.456 -7.434 1.00 95.12 87 GLN A O 1
ATOM 666 N N . TRP A 1 88 ? -1.100 5.758 -9.592 1.00 97.06 88 TRP A N 1
ATOM 667 C CA . TRP A 1 88 ? -2.501 6.103 -9.322 1.00 97.06 88 TRP A CA 1
ATOM 668 C C . TRP A 1 88 ? -3.290 4.947 -8.703 1.00 97.06 88 TRP A C 1
ATOM 670 O O . TRP A 1 88 ? -4.033 5.158 -7.742 1.00 97.06 88 TRP A O 1
ATOM 680 N N . PHE A 1 89 ? -3.109 3.719 -9.196 1.00 97.06 89 PHE A N 1
ATOM 681 C CA . PHE A 1 89 ? -3.747 2.548 -8.588 1.00 97.06 89 PHE A CA 1
ATOM 682 C C . PHE A 1 89 ? -3.212 2.250 -7.187 1.00 97.06 89 PHE A C 1
ATOM 684 O O . PHE A 1 89 ? -3.988 1.880 -6.306 1.00 97.06 89 PHE A O 1
ATOM 691 N N . TYR A 1 90 ? -1.915 2.452 -6.954 1.00 96.25 90 TYR A N 1
ATOM 692 C CA . TYR A 1 90 ? -1.309 2.284 -5.637 1.00 96.25 90 TYR A CA 1
ATOM 693 C C . TYR A 1 90 ? -1.830 3.331 -4.646 1.00 96.25 90 TYR A C 1
ATOM 695 O O . TYR A 1 90 ? -2.214 2.987 -3.528 1.00 96.25 90 TYR A O 1
ATOM 703 N N . LEU A 1 91 ? -1.940 4.593 -5.075 1.00 96.88 91 LEU A N 1
ATOM 704 C CA . LEU A 1 91 ? -2.571 5.659 -4.299 1.00 96.88 91 LEU A CA 1
ATOM 705 C C . LEU A 1 91 ? -4.027 5.313 -3.970 1.00 96.88 91 LEU A C 1
ATOM 707 O O . LEU A 1 91 ? -4.444 5.460 -2.824 1.00 96.88 91 LEU A O 1
ATOM 711 N N . ALA A 1 92 ? -4.789 4.809 -4.943 1.00 97.56 92 ALA A N 1
ATOM 712 C CA . ALA A 1 92 ? -6.166 4.379 -4.724 1.00 97.56 92 ALA A CA 1
ATOM 713 C C . ALA A 1 92 ? -6.259 3.200 -3.738 1.00 97.56 92 ALA A C 1
ATOM 715 O O . ALA A 1 92 ? -7.132 3.205 -2.870 1.00 97.56 92 ALA A O 1
ATOM 716 N N . LEU A 1 93 ? -5.350 2.221 -3.818 1.00 97.31 93 LEU A N 1
ATOM 717 C CA . LEU A 1 93 ? -5.270 1.095 -2.882 1.00 97.31 93 LEU A CA 1
ATOM 718 C C . LEU A 1 93 ? -4.996 1.577 -1.454 1.00 97.31 93 LEU A C 1
ATOM 720 O O . LEU A 1 93 ? -5.742 1.243 -0.535 1.00 97.31 93 LEU A O 1
ATOM 724 N N . MET A 1 94 ? -3.957 2.392 -1.269 1.00 96.69 94 MET A N 1
ATOM 725 C CA . MET A 1 94 ? -3.586 2.915 0.049 1.00 96.69 94 MET A CA 1
ATOM 726 C C . MET A 1 94 ? -4.652 3.863 0.599 1.00 96.69 94 MET A C 1
ATOM 728 O O . MET A 1 94 ? -4.971 3.807 1.785 1.00 96.69 94 MET A O 1
ATOM 732 N N . GLY A 1 95 ? -5.274 4.664 -0.268 1.00 97.06 95 GLY A N 1
ATOM 733 C CA . GLY A 1 95 ? -6.421 5.498 0.069 1.00 97.06 95 GLY A CA 1
ATOM 734 C C . GLY A 1 95 ? -7.615 4.669 0.537 1.00 97.06 95 GLY A C 1
ATOM 735 O O . GLY A 1 95 ? -8.194 4.978 1.574 1.00 97.06 95 GLY A O 1
ATOM 736 N N . HIS A 1 96 ? -7.947 3.579 -0.161 1.00 97.06 96 HIS A N 1
ATOM 737 C CA . HIS A 1 96 ? -9.008 2.646 0.236 1.00 97.06 96 HIS A CA 1
ATOM 738 C C . HIS A 1 96 ? -8.731 2.007 1.601 1.00 97.06 96 HIS A C 1
ATOM 740 O O . HIS A 1 96 ? -9.606 2.016 2.466 1.00 97.06 96 HIS A O 1
ATOM 746 N N . VAL A 1 97 ? -7.505 1.529 1.840 1.00 96.00 97 VAL A N 1
ATOM 747 C CA . VAL A 1 97 ? -7.100 0.950 3.134 1.00 96.00 97 VAL A CA 1
ATOM 748 C C . VAL A 1 97 ? -7.136 1.992 4.258 1.00 96.00 97 VAL A C 1
ATOM 750 O O . VAL A 1 97 ? -7.627 1.701 5.351 1.00 96.00 97 VAL A O 1
ATOM 753 N N . ALA A 1 98 ? -6.685 3.220 3.998 1.00 95.62 98 ALA A N 1
ATOM 754 C CA . ALA A 1 98 ? -6.754 4.314 4.962 1.00 95.62 98 ALA A CA 1
ATOM 755 C C . ALA A 1 98 ? -8.205 4.689 5.298 1.00 95.62 98 ALA A C 1
ATOM 757 O O . ALA A 1 98 ? -8.552 4.829 6.472 1.00 95.62 98 ALA A O 1
ATOM 758 N N . LEU A 1 99 ? -9.080 4.787 4.291 1.00 95.69 99 LEU A N 1
ATOM 759 C CA . LEU A 1 99 ? -10.503 5.070 4.483 1.00 95.69 99 LEU A CA 1
ATOM 760 C C . LEU A 1 99 ? -11.202 3.947 5.252 1.00 95.69 99 LEU A C 1
ATOM 762 O O . LEU A 1 99 ? -12.022 4.220 6.129 1.00 95.69 99 LEU A O 1
ATOM 766 N N . PHE A 1 100 ? -10.866 2.693 4.942 1.00 94.94 100 PHE A N 1
ATOM 767 C CA . PHE A 1 100 ? -11.318 1.527 5.689 1.00 94.94 100 PHE A CA 1
ATOM 768 C C . PHE A 1 100 ? -10.925 1.655 7.165 1.00 94.94 100 PHE A C 1
ATOM 770 O O . PHE A 1 100 ? -11.802 1.636 8.029 1.00 94.94 100 PHE A O 1
ATOM 777 N N . GLY A 1 101 ? -9.642 1.886 7.462 1.00 92.19 101 GLY A N 1
ATOM 778 C CA . GLY A 1 101 ? -9.154 2.054 8.832 1.00 92.19 101 GLY A CA 1
ATOM 779 C C . GLY A 1 101 ? -9.824 3.213 9.572 1.00 92.19 101 GLY A C 1
ATOM 780 O O . GLY A 1 101 ? -10.293 3.034 10.695 1.00 92.19 101 GLY A O 1
ATOM 781 N N . LEU A 1 102 ? -9.963 4.375 8.928 1.00 92.38 102 LEU A N 1
ATOM 782 C CA . LEU A 1 102 ? -10.608 5.552 9.516 1.00 92.38 102 LEU A CA 1
ATOM 783 C C . LEU A 1 102 ? -12.086 5.302 9.847 1.00 92.38 102 LEU A C 1
ATOM 785 O O . LEU A 1 102 ? -12.552 5.671 10.926 1.00 92.38 102 LEU A O 1
ATOM 789 N N . ARG A 1 103 ? -12.829 4.643 8.947 1.00 91.56 103 ARG A N 1
ATOM 790 C CA . ARG A 1 103 ? -14.229 4.262 9.196 1.00 91.56 103 ARG A CA 1
ATOM 791 C C . ARG A 1 103 ? -14.341 3.340 10.406 1.00 91.56 103 ARG A C 1
ATOM 793 O O . ARG A 1 103 ? -15.226 3.554 11.229 1.00 91.56 103 ARG A O 1
ATOM 800 N N . ARG A 1 104 ? -13.432 2.366 10.545 1.00 90.88 104 ARG A N 1
ATOM 801 C CA . ARG A 1 104 ? -13.414 1.441 11.692 1.00 90.88 104 ARG A CA 1
ATOM 802 C C . ARG A 1 104 ? -13.043 2.130 12.994 1.00 90.88 104 ARG A C 1
ATOM 804 O O . ARG A 1 104 ? -13.678 1.863 14.005 1.00 90.88 104 ARG A O 1
ATOM 811 N N . LEU A 1 105 ? -12.083 3.052 12.964 1.00 88.25 105 LEU A N 1
ATOM 812 C CA . LEU A 1 105 ? -11.721 3.854 14.133 1.00 88.25 105 LEU A CA 1
ATOM 813 C C . LEU A 1 105 ? -12.888 4.712 14.629 1.00 88.25 105 LEU A C 1
ATOM 815 O O . LEU A 1 105 ? -13.004 4.936 15.826 1.00 88.25 105 LEU A O 1
ATOM 819 N N . ARG A 1 106 ? -13.772 5.168 13.734 1.00 87.38 106 ARG A N 1
ATOM 820 C CA . ARG A 1 106 ? -14.962 5.941 14.113 1.00 87.38 106 ARG A CA 1
ATOM 821 C C . ARG A 1 106 ? -16.068 5.086 14.740 1.00 87.38 106 ARG A C 1
ATOM 823 O O . ARG A 1 106 ? -16.848 5.601 15.530 1.00 87.38 106 ARG A O 1
ATOM 830 N N . THR A 1 107 ? -16.154 3.809 14.379 1.00 86.56 107 THR A N 1
ATOM 831 C CA . THR A 1 107 ? -17.160 2.862 14.892 1.00 86.56 107 THR A CA 1
ATOM 832 C C . THR A 1 107 ? -16.580 1.884 15.915 1.00 86.56 107 THR A C 1
ATOM 834 O O . THR A 1 107 ? -17.138 0.803 16.092 1.00 86.56 107 THR A O 1
ATOM 837 N N . ARG A 1 108 ? -15.418 2.197 16.498 1.00 84.50 108 ARG A N 1
ATOM 838 C CA . ARG A 1 108 ? -14.680 1.284 17.379 1.00 84.50 108 ARG A CA 1
ATOM 839 C C . ARG A 1 108 ? -15.411 1.068 18.703 1.00 84.50 108 ARG A C 1
ATOM 841 O O . ARG A 1 108 ? -15.999 2.010 19.232 1.00 84.50 108 ARG A O 1
ATOM 848 N N . GLY A 1 109 ? -15.368 -0.167 19.201 1.00 78.19 109 GLY A N 1
ATOM 849 C CA . GLY A 1 109 ? -15.872 -0.524 20.532 1.00 78.19 109 GLY A CA 1
ATOM 850 C C . GLY A 1 109 ? -14.817 -0.358 21.627 1.00 78.19 109 GLY A C 1
ATOM 851 O O . GLY A 1 109 ? -15.162 0.007 22.747 1.00 78.19 109 GLY A O 1
ATOM 852 N N . ASP A 1 110 ? -13.547 -0.554 21.267 1.00 78.88 110 ASP A N 1
ATOM 853 C CA . ASP A 1 110 ? -12.395 -0.458 22.163 1.00 78.88 110 ASP A CA 1
ATOM 854 C C . ASP A 1 110 ? -11.319 0.478 21.583 1.00 78.88 110 ASP A C 1
ATOM 856 O O . ASP A 1 110 ? -11.291 0.767 20.375 1.00 78.88 110 ASP A O 1
ATOM 860 N N . ASP A 1 111 ? -10.442 0.983 22.445 1.00 80.06 111 ASP A N 1
ATOM 861 C CA . ASP A 1 111 ? -9.348 1.854 22.032 1.00 80.06 111 ASP A CA 1
ATOM 862 C C . ASP A 1 111 ? -8.187 1.038 21.436 1.00 80.06 111 ASP A C 1
ATOM 864 O O . ASP A 1 111 ? -7.787 0.006 21.978 1.00 80.06 111 ASP A O 1
ATOM 868 N N . PRO A 1 112 ? -7.606 1.487 20.304 1.00 81.19 112 PRO A N 1
ATOM 869 C CA . PRO A 1 112 ? -6.509 0.771 19.678 1.00 81.19 112 PRO A CA 1
ATOM 870 C C . PRO A 1 112 ? -5.293 0.710 20.619 1.00 81.19 112 PRO A C 1
ATOM 872 O O . PRO A 1 112 ? -4.948 1.720 21.239 1.00 81.19 112 PRO A O 1
ATOM 875 N N . PRO A 1 113 ? -4.579 -0.428 20.674 1.00 80.62 113 PRO A N 1
ATOM 876 C CA . PRO A 1 113 ? -3.368 -0.547 21.475 1.00 80.62 113 PRO A CA 1
ATOM 877 C C . PRO A 1 113 ? -2.307 0.513 21.115 1.00 80.62 113 PRO A C 1
ATOM 879 O O . PRO A 1 113 ? -2.208 0.891 19.950 1.00 80.62 113 PRO A O 1
ATOM 882 N N . PRO A 1 114 ? -1.423 0.943 22.033 1.00 79.75 114 PRO A N 1
ATOM 883 C CA . PRO A 1 114 ? -0.471 2.033 21.769 1.00 79.75 114 PRO A CA 1
ATOM 884 C C . PRO A 1 114 ? 0.430 1.834 20.535 1.00 79.75 114 PRO A C 1
ATOM 886 O O . PRO A 1 114 ? 0.745 2.787 19.826 1.00 79.75 114 PRO A O 1
ATOM 889 N N . PHE A 1 115 ? 0.805 0.589 20.224 1.00 80.44 115 PHE A N 1
ATOM 890 C CA . PHE A 1 115 ? 1.627 0.256 19.054 1.00 80.44 115 PHE A CA 1
ATOM 891 C C . PHE A 1 115 ? 0.908 0.453 17.707 1.00 80.44 115 PHE A C 1
ATOM 893 O O . PHE A 1 115 ? 1.564 0.578 16.670 1.00 80.44 115 PHE A O 1
ATOM 900 N N . PHE A 1 116 ? -0.427 0.557 17.702 1.00 82.81 116 PHE A N 1
ATOM 901 C CA . PHE A 1 116 ? -1.192 0.900 16.501 1.00 82.81 116 PHE A CA 1
ATOM 902 C C . PHE A 1 116 ? -0.875 2.300 15.977 1.00 82.81 116 PHE A C 1
ATOM 904 O O . PHE A 1 116 ? -1.192 2.568 14.823 1.00 82.81 116 PHE A O 1
ATOM 911 N N . ALA A 1 117 ? -0.223 3.172 16.757 1.00 86.75 117 ALA A N 1
ATOM 912 C CA . ALA A 1 117 ? 0.162 4.517 16.329 1.00 86.75 117 ALA A CA 1
ATOM 913 C C . ALA A 1 117 ? 1.115 4.535 15.117 1.00 86.75 117 ALA A C 1
ATOM 915 O O . ALA A 1 117 ? 1.098 5.487 14.338 1.00 86.75 117 ALA A O 1
ATOM 916 N N . PHE A 1 118 ? 1.902 3.475 14.899 1.00 90.69 118 PHE A N 1
ATOM 917 C CA . PHE A 1 118 ? 2.801 3.391 13.742 1.00 90.69 118 PHE A CA 1
ATOM 918 C C . PHE A 1 118 ? 2.086 3.001 12.439 1.00 90.69 118 PHE A C 1
ATOM 920 O O . PHE A 1 118 ? 2.566 3.326 11.357 1.00 90.69 118 PHE A O 1
ATOM 927 N N . ILE A 1 119 ? 0.909 2.371 12.506 1.00 91.12 119 ILE A N 1
ATOM 928 C CA . ILE A 1 119 ? 0.115 2.017 11.318 1.00 91.12 119 ILE A CA 1
ATOM 929 C C . ILE A 1 119 ? -0.342 3.257 10.525 1.00 91.12 119 ILE A C 1
ATOM 931 O O . ILE A 1 119 ? -0.089 3.298 9.318 1.00 91.12 119 ILE A O 1
ATOM 935 N N . PRO A 1 120 ? -0.978 4.283 11.130 1.00 91.81 120 PRO A N 1
ATOM 936 C CA . PRO A 1 120 ? -1.343 5.491 10.403 1.00 91.81 120 PRO A CA 1
ATOM 937 C C . PRO A 1 120 ? -0.111 6.260 9.918 1.00 91.81 120 PRO A C 1
ATOM 939 O O . PRO A 1 120 ? -0.170 6.819 8.831 1.00 91.81 120 PRO A O 1
ATOM 942 N N . ALA A 1 121 ? 1.014 6.238 10.644 1.00 93.50 121 ALA A N 1
ATOM 943 C CA . ALA A 1 121 ? 2.265 6.824 10.157 1.00 93.50 121 ALA A CA 1
ATOM 944 C C . ALA A 1 121 ? 2.746 6.145 8.859 1.00 93.50 121 ALA A C 1
ATOM 946 O O . ALA A 1 121 ? 3.087 6.835 7.902 1.00 93.50 121 ALA A O 1
ATOM 947 N N . GLY A 1 122 ? 2.678 4.810 8.786 1.00 94.00 122 GLY A N 1
ATOM 948 C CA . GLY A 1 122 ? 2.989 4.053 7.570 1.00 94.00 122 GLY A CA 1
ATOM 949 C C . GLY A 1 122 ? 2.033 4.354 6.413 1.00 94.00 122 GLY A C 1
ATOM 950 O O . GLY A 1 122 ? 2.473 4.542 5.282 1.00 94.00 122 GLY A O 1
ATOM 951 N N . LEU A 1 123 ? 0.729 4.483 6.684 1.00 94.56 123 LEU A N 1
ATOM 952 C CA . LEU A 1 123 ? -0.255 4.874 5.664 1.00 94.56 123 LEU A CA 1
ATOM 953 C C . LEU A 1 123 ? -0.028 6.305 5.159 1.00 94.56 123 LEU A C 1
ATOM 955 O O . LEU A 1 123 ? -0.110 6.548 3.958 1.00 94.56 123 LEU A O 1
ATOM 959 N N . ILE A 1 124 ? 0.299 7.246 6.048 1.00 95.69 124 ILE A N 1
ATOM 960 C CA . ILE A 1 124 ? 0.659 8.618 5.671 1.00 95.69 124 ILE A CA 1
ATOM 961 C C . ILE A 1 124 ? 1.925 8.608 4.810 1.00 95.69 124 ILE A C 1
ATOM 963 O O . ILE A 1 124 ? 1.944 9.256 3.767 1.00 95.69 124 ILE A O 1
ATOM 967 N N . ALA A 1 125 ? 2.947 7.836 5.189 1.00 95.44 125 ALA A N 1
ATOM 968 C CA . ALA A 1 125 ? 4.158 7.674 4.388 1.00 95.44 125 ALA A CA 1
ATOM 969 C C . ALA A 1 125 ? 3.854 7.093 2.998 1.00 95.44 125 ALA A C 1
ATOM 971 O O . ALA A 1 125 ? 4.388 7.588 2.010 1.00 95.44 125 ALA A O 1
ATOM 972 N N . ALA A 1 126 ? 2.949 6.114 2.892 1.00 95.00 126 ALA A N 1
ATOM 973 C CA . ALA A 1 126 ? 2.536 5.550 1.609 1.00 95.00 126 ALA A CA 1
ATOM 974 C C . ALA A 1 126 ? 1.852 6.594 0.712 1.00 95.00 126 ALA A C 1
ATOM 976 O O . ALA A 1 126 ? 2.192 6.709 -0.465 1.00 95.00 126 ALA A O 1
ATOM 977 N N . LEU A 1 127 ? 0.911 7.365 1.271 1.00 96.50 127 LEU A N 1
ATOM 978 C CA . LEU A 1 127 ? 0.142 8.387 0.552 1.00 96.50 127 LEU A CA 1
ATOM 979 C C . LEU A 1 127 ? 1.011 9.579 0.133 1.00 96.50 127 LEU A C 1
ATOM 981 O O . LEU A 1 127 ? 0.963 9.997 -1.021 1.00 96.50 127 LEU A O 1
ATOM 985 N N . LEU A 1 128 ? 1.830 10.110 1.044 1.00 96.00 128 LEU A N 1
ATOM 986 C CA . LEU A 1 128 ? 2.768 11.192 0.733 1.00 96.00 128 LEU A CA 1
ATOM 987 C C . LEU A 1 128 ? 3.857 10.718 -0.230 1.00 96.00 128 LEU A C 1
ATOM 989 O O . LEU A 1 128 ? 4.231 11.443 -1.150 1.00 96.00 128 LEU A O 1
ATOM 993 N N . GLY A 1 129 ? 4.338 9.490 -0.048 1.00 94.50 129 GLY A N 1
ATOM 994 C CA . GLY A 1 129 ? 5.350 8.891 -0.901 1.00 94.50 129 GLY A CA 1
ATOM 995 C C . GLY A 1 129 ? 4.874 8.765 -2.345 1.00 94.50 129 GLY A C 1
ATOM 996 O O . GLY A 1 129 ? 5.524 9.262 -3.254 1.00 94.50 129 GLY A O 1
ATOM 997 N N . VAL A 1 130 ? 3.687 8.200 -2.575 1.00 94.94 130 VAL A N 1
ATOM 998 C CA . VAL A 1 130 ? 3.149 8.099 -3.941 1.00 94.94 130 VAL A CA 1
ATOM 999 C C . VAL A 1 130 ? 2.754 9.460 -4.524 1.00 94.94 130 VAL A C 1
ATOM 1001 O O . VAL A 1 130 ? 2.976 9.697 -5.710 1.00 94.94 130 VAL A O 1
ATOM 1004 N N . ALA A 1 131 ? 2.238 10.387 -3.709 1.00 94.69 131 ALA A N 1
ATOM 1005 C CA . ALA A 1 131 ? 1.928 11.743 -4.162 1.00 94.69 131 ALA A CA 1
ATOM 1006 C C . ALA A 1 131 ? 3.186 12.487 -4.632 1.00 94.69 131 ALA A C 1
ATOM 1008 O O . ALA A 1 131 ? 3.145 13.172 -5.649 1.00 94.69 131 ALA A O 1
ATOM 1009 N N . THR A 1 132 ? 4.310 12.304 -3.937 1.00 94.25 132 THR A N 1
ATOM 1010 C CA . THR A 1 132 ? 5.603 12.885 -4.331 1.00 94.25 132 THR A CA 1
ATOM 1011 C C . THR A 1 132 ? 6.265 12.153 -5.498 1.00 94.25 132 THR A C 1
ATOM 1013 O O . THR A 1 132 ? 7.039 12.770 -6.216 1.00 94.25 132 THR A O 1
ATOM 1016 N N . ILE A 1 133 ? 5.944 10.879 -5.755 1.00 92.88 133 ILE A N 1
ATOM 1017 C CA . ILE A 1 133 ? 6.341 10.205 -7.008 1.00 92.88 133 ILE A CA 1
ATOM 1018 C C . ILE A 1 133 ? 5.558 10.782 -8.201 1.00 92.88 133 ILE A C 1
ATOM 1020 O O . ILE A 1 133 ? 6.136 11.017 -9.258 1.00 92.88 133 ILE A O 1
ATOM 1024 N N . LEU A 1 134 ? 4.250 11.020 -8.041 1.00 93.31 134 LEU A N 1
ATOM 1025 C CA . LEU A 1 134 ? 3.389 11.596 -9.086 1.00 93.31 134 LEU A CA 1
ATOM 1026 C C . LEU A 1 134 ? 3.667 13.086 -9.333 1.00 93.31 134 LEU A C 1
ATOM 1028 O O . LEU A 1 134 ? 3.574 13.556 -10.463 1.00 93.31 134 LEU A O 1
ATOM 1032 N N . SER A 1 135 ? 4.000 13.824 -8.277 1.00 92.69 135 SER A N 1
ATOM 1033 C CA . SER A 1 135 ? 4.351 15.241 -8.316 1.00 92.69 135 SER A CA 1
ATOM 1034 C C . SER A 1 135 ? 5.666 15.456 -7.560 1.00 92.69 135 SER A C 1
ATOM 1036 O O . SER A 1 135 ? 5.636 15.779 -6.367 1.00 92.69 135 SER A O 1
ATOM 1038 N N . PRO A 1 136 ? 6.817 15.263 -8.230 1.00 90.31 136 PRO A N 1
ATOM 1039 C CA . PRO A 1 136 ? 8.132 15.437 -7.624 1.00 90.31 136 PRO A CA 1
ATOM 1040 C C . PRO A 1 136 ? 8.319 16.827 -7.017 1.00 90.31 136 PRO A C 1
ATOM 1042 O O . PRO A 1 136 ? 7.888 17.830 -7.582 1.00 90.31 136 PRO A O 1
ATOM 1045 N N . ILE A 1 137 ? 8.980 16.878 -5.860 1.00 90.12 137 ILE A N 1
ATOM 1046 C CA . ILE A 1 137 ? 9.361 18.127 -5.196 1.00 90.12 137 ILE A CA 1
ATOM 1047 C C . ILE A 1 137 ? 10.798 18.460 -5.593 1.00 90.12 137 ILE A C 1
ATOM 1049 O O . ILE A 1 137 ? 11.705 17.636 -5.421 1.00 90.12 137 ILE A O 1
ATOM 1053 N N . ASP A 1 138 ? 11.012 19.682 -6.077 1.00 88.19 138 ASP A N 1
ATOM 1054 C CA . ASP A 1 138 ? 12.340 20.177 -6.428 1.00 88.19 138 ASP A CA 1
ATOM 1055 C C . ASP A 1 138 ? 13.292 20.102 -5.221 1.00 88.19 138 ASP A C 1
ATOM 1057 O O . ASP A 1 138 ? 12.961 20.498 -4.104 1.00 88.19 138 ASP A O 1
ATOM 1061 N N . GLY A 1 139 ? 14.486 19.544 -5.437 1.00 87.62 139 GLY A N 1
ATOM 1062 C CA . GLY A 1 139 ? 15.489 19.316 -4.387 1.00 87.62 139 GLY A CA 1
ATOM 1063 C C . GLY A 1 139 ? 15.358 17.988 -3.626 1.00 87.62 139 GLY A C 1
ATOM 1064 O O . GLY A 1 139 ? 16.314 17.582 -2.969 1.00 87.62 139 GLY A O 1
ATOM 1065 N N . PHE A 1 140 ? 14.243 17.260 -3.765 1.00 88.06 140 PHE A N 1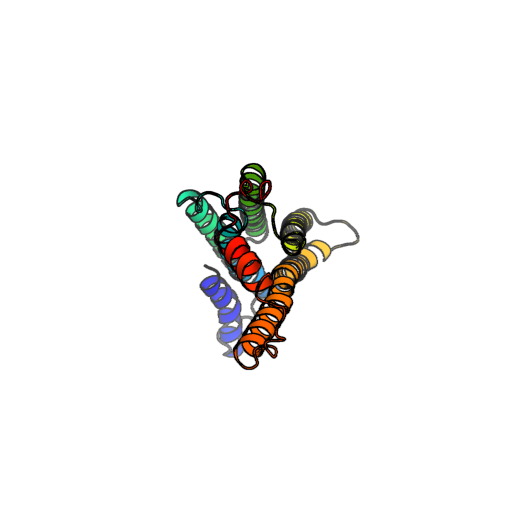
ATOM 1066 C CA . PHE A 1 140 ? 13.989 15.992 -3.064 1.00 88.06 140 PHE A CA 1
ATOM 1067 C C . PHE A 1 140 ? 13.517 14.875 -4.010 1.00 88.06 140 PHE A C 1
ATOM 1069 O O . PHE A 1 140 ? 12.501 14.218 -3.785 1.00 88.06 140 PHE A O 1
ATOM 1076 N N . THR A 1 141 ? 14.295 14.610 -5.060 1.00 83.00 141 THR A N 1
ATOM 1077 C CA . THR A 1 141 ? 13.913 13.717 -6.172 1.00 83.00 141 THR A CA 1
ATOM 1078 C C . THR A 1 141 ? 13.627 12.263 -5.781 1.00 83.00 141 THR A C 1
ATOM 1080 O O . THR A 1 141 ? 12.851 11.602 -6.460 1.00 83.00 141 THR A O 1
ATOM 1083 N N . ARG A 1 142 ? 14.209 11.756 -4.685 1.00 88.56 142 ARG A N 1
ATOM 1084 C CA . ARG A 1 142 ? 14.009 10.371 -4.199 1.00 88.56 142 ARG A CA 1
ATOM 1085 C C . ARG A 1 142 ? 13.143 10.254 -2.949 1.00 88.56 142 ARG A C 1
ATOM 1087 O O . ARG A 1 142 ? 13.011 9.167 -2.390 1.00 88.56 142 ARG A O 1
ATOM 1094 N N . LEU A 1 143 ? 12.571 11.359 -2.470 1.00 92.50 143 LEU A N 1
ATOM 1095 C CA . LEU A 1 143 ? 11.794 11.353 -1.230 1.00 92.50 143 LEU A CA 1
ATOM 1096 C C . LEU A 1 143 ? 10.597 10.402 -1.320 1.00 92.50 143 LEU A C 1
ATOM 1098 O O . LEU A 1 143 ? 10.381 9.613 -0.402 1.00 92.50 143 LEU A O 1
ATOM 1102 N N . GLY A 1 144 ? 9.869 10.436 -2.437 1.00 91.75 144 GLY A N 1
ATOM 1103 C CA . GLY A 1 144 ? 8.694 9.592 -2.624 1.00 91.75 144 GLY A CA 1
ATOM 1104 C C . GLY A 1 144 ? 9.016 8.103 -2.658 1.00 91.75 144 GLY A C 1
ATOM 1105 O O . GLY A 1 144 ? 8.385 7.313 -1.956 1.00 91.75 144 GLY A O 1
ATOM 1106 N N . GLU A 1 145 ? 10.062 7.730 -3.396 1.00 91.75 145 GLU A N 1
ATOM 1107 C CA . GLU A 1 145 ? 10.561 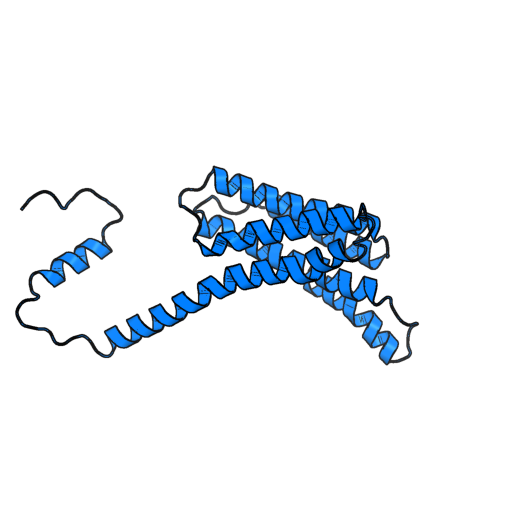6.354 -3.458 1.00 91.75 145 GLU A CA 1
ATOM 1108 C C . GLU A 1 145 ? 10.997 5.861 -2.076 1.00 91.75 145 GLU A C 1
ATOM 1110 O O . GLU A 1 145 ? 10.558 4.801 -1.641 1.00 91.75 145 GLU A O 1
ATOM 1115 N N . ASN A 1 146 ? 11.781 6.651 -1.337 1.00 93.19 146 ASN A N 1
ATOM 1116 C CA . ASN A 1 146 ? 12.241 6.277 0.002 1.00 93.19 146 ASN A CA 1
ATOM 1117 C C . ASN A 1 146 ? 11.075 6.106 0.990 1.00 93.19 146 ASN A C 1
ATOM 1119 O O . ASN A 1 146 ? 11.064 5.156 1.776 1.00 93.19 146 ASN A O 1
ATOM 1123 N N . LEU A 1 147 ? 10.072 6.989 0.943 1.00 93.38 147 LEU A N 1
ATOM 1124 C CA . LEU A 1 147 ? 8.883 6.879 1.790 1.00 93.38 147 LEU A CA 1
ATOM 1125 C C . LEU A 1 147 ? 8.098 5.596 1.505 1.00 93.38 147 LEU A C 1
ATOM 1127 O O . LEU A 1 147 ? 7.726 4.899 2.448 1.00 93.38 147 LEU A O 1
ATOM 1131 N N . VAL A 1 148 ? 7.884 5.262 0.228 1.00 92.81 148 VAL A N 1
ATOM 1132 C CA . VAL A 1 148 ? 7.152 4.051 -0.172 1.00 92.81 148 VAL A CA 1
ATOM 1133 C C . VAL A 1 148 ? 7.952 2.780 0.122 1.00 92.81 148 VAL A C 1
ATOM 1135 O O . VAL A 1 148 ? 7.382 1.824 0.630 1.00 92.81 148 VAL A O 1
ATOM 1138 N N . GLN A 1 149 ? 9.251 2.758 -0.184 1.00 91.06 149 GLN A N 1
ATOM 1139 C CA . GLN A 1 149 ? 10.082 1.550 -0.103 1.00 91.06 149 GLN A CA 1
ATOM 1140 C C . GLN A 1 149 ? 10.592 1.241 1.305 1.00 91.06 149 GLN A C 1
ATOM 1142 O O . GLN A 1 149 ? 10.816 0.080 1.635 1.00 91.06 149 GLN A O 1
ATOM 1147 N N . GLN A 1 150 ? 10.832 2.266 2.123 1.00 91.75 150 GLN A N 1
ATOM 1148 C CA . GLN A 1 150 ? 11.421 2.099 3.454 1.00 91.75 150 GLN A CA 1
ATOM 1149 C C . GLN A 1 150 ? 10.453 2.537 4.546 1.00 91.75 150 GLN A C 1
ATOM 1151 O O . GLN A 1 150 ? 10.287 1.827 5.535 1.00 91.75 150 GLN A O 1
ATOM 1156 N N . GLY A 1 151 ? 9.803 3.691 4.370 1.00 91.75 151 GLY A N 1
ATOM 1157 C CA . GLY A 1 151 ? 8.935 4.281 5.390 1.00 91.75 151 GLY A CA 1
ATOM 1158 C C . GLY A 1 151 ? 7.745 3.393 5.749 1.00 91.75 151 GLY A C 1
ATOM 1159 O O . GLY A 1 151 ? 7.501 3.145 6.929 1.00 91.75 151 GLY A O 1
ATOM 1160 N N . VAL A 1 152 ? 7.040 2.871 4.742 1.00 91.88 152 VAL A N 1
ATOM 1161 C CA . VAL A 1 152 ? 5.857 2.015 4.940 1.00 91.88 152 VAL A CA 1
ATOM 1162 C C . VAL A 1 152 ? 6.217 0.745 5.711 1.00 91.88 152 VAL A C 1
ATOM 1164 O O . VAL A 1 152 ? 5.677 0.513 6.800 1.00 91.88 152 VAL A O 1
ATOM 1167 N N . LEU A 1 153 ? 7.175 -0.033 5.198 1.00 90.00 153 LEU A N 1
ATOM 1168 C CA . LEU A 1 153 ? 7.620 -1.272 5.827 1.00 90.00 153 LEU A CA 1
ATOM 1169 C C . LEU A 1 153 ? 8.130 -1.032 7.246 1.00 90.00 153 LEU A C 1
ATOM 1171 O O . LEU A 1 153 ? 7.753 -1.762 8.160 1.00 90.00 153 LEU A O 1
ATOM 1175 N N . LEU A 1 154 ? 8.959 -0.002 7.445 1.00 92.31 154 LEU A N 1
ATOM 1176 C CA . LEU A 1 154 ? 9.525 0.330 8.750 1.00 92.31 154 LEU A CA 1
ATOM 1177 C C . LEU A 1 154 ? 8.422 0.605 9.772 1.00 92.31 154 LEU A C 1
ATOM 1179 O O . LEU A 1 154 ? 8.435 0.034 10.862 1.00 92.31 154 LEU A O 1
ATOM 1183 N N . CYS A 1 155 ? 7.439 1.431 9.417 1.00 91.94 155 CYS A N 1
ATOM 1184 C CA . CYS A 1 155 ? 6.307 1.726 10.284 1.00 91.94 155 CYS A CA 1
ATOM 1185 C C . CYS A 1 155 ? 5.500 0.466 10.633 1.00 91.94 155 CYS A C 1
ATOM 1187 O O . CYS A 1 155 ? 5.152 0.267 11.797 1.00 91.94 155 CYS A O 1
ATOM 1189 N N . PHE A 1 156 ? 5.236 -0.423 9.672 1.00 87.31 156 PHE A N 1
ATOM 1190 C CA . PHE A 1 156 ? 4.508 -1.666 9.949 1.00 87.31 156 PHE A CA 1
ATOM 1191 C C . PHE A 1 156 ? 5.312 -2.663 10.786 1.00 87.31 156 PHE A C 1
ATOM 1193 O O . PHE A 1 156 ? 4.758 -3.276 11.701 1.00 87.31 156 PHE A O 1
ATOM 1200 N N . VAL A 1 157 ? 6.615 -2.791 10.538 1.00 89.56 157 VAL A N 1
ATOM 1201 C CA . VAL A 1 157 ? 7.502 -3.629 11.352 1.00 89.56 157 VAL A CA 1
ATOM 1202 C C . VAL A 1 157 ? 7.582 -3.095 12.779 1.00 89.56 157 VAL A C 1
ATOM 1204 O O . VAL A 1 157 ? 7.501 -3.887 13.713 1.00 89.56 157 VAL A O 1
ATOM 1207 N N . LEU A 1 158 ? 7.661 -1.777 12.981 1.00 89.44 158 LEU A N 1
ATOM 1208 C CA . LEU A 1 158 ? 7.633 -1.181 14.320 1.00 89.44 158 LEU A CA 1
ATOM 1209 C C . LEU A 1 158 ? 6.279 -1.389 15.010 1.00 89.44 158 LEU A C 1
ATOM 1211 O O . LEU A 1 158 ? 6.251 -1.724 16.196 1.00 89.44 158 LEU A O 1
ATOM 1215 N N . ALA A 1 159 ? 5.166 -1.264 14.279 1.00 87.31 159 ALA A N 1
ATOM 1216 C CA . ALA A 1 159 ? 3.827 -1.516 14.810 1.00 87.31 159 ALA A CA 1
ATOM 1217 C C . ALA A 1 159 ? 3.676 -2.953 15.335 1.00 87.31 159 ALA A C 1
ATOM 1219 O O . ALA A 1 159 ? 3.205 -3.169 16.448 1.00 87.31 159 ALA A O 1
ATOM 1220 N N . ILE A 1 160 ? 4.092 -3.949 14.549 1.00 82.94 160 ILE A N 1
ATOM 1221 C CA . ILE A 1 160 ? 3.934 -5.367 14.905 1.00 82.94 160 ILE A CA 1
ATOM 1222 C C . ILE A 1 160 ? 5.030 -5.815 15.882 1.00 82.94 160 ILE A C 1
ATOM 1224 O O . ILE A 1 160 ? 4.759 -6.513 16.858 1.00 82.94 160 ILE A O 1
ATOM 1228 N N . GLY A 1 161 ? 6.276 -5.402 15.650 1.00 82.00 161 GLY A N 1
ATOM 1229 C CA . GLY A 1 161 ? 7.430 -5.784 16.463 1.00 82.00 161 GLY A CA 1
ATOM 1230 C C . GLY A 1 161 ? 7.322 -5.305 17.910 1.00 82.00 161 GLY A C 1
ATOM 1231 O O . GLY A 1 161 ? 7.653 -6.054 18.830 1.00 82.00 161 GLY A O 1
ATOM 1232 N N . SER A 1 162 ? 6.777 -4.104 18.131 1.00 83.06 162 SER A N 1
ATOM 1233 C CA . SER A 1 162 ? 6.545 -3.574 19.483 1.00 83.06 162 SER A CA 1
ATOM 1234 C C . SER A 1 162 ? 5.437 -4.307 20.251 1.00 83.06 162 SER A C 1
ATOM 1236 O O . SER A 1 162 ? 5.456 -4.304 21.480 1.00 83.06 162 SER A O 1
ATOM 1238 N N . HIS A 1 163 ? 4.519 -4.995 19.564 1.00 78.69 163 HIS A N 1
ATOM 1239 C CA . HIS A 1 163 ? 3.523 -5.859 20.202 1.00 78.69 163 HIS A CA 1
ATOM 1240 C C . HIS A 1 163 ? 4.120 -7.194 20.672 1.00 78.69 163 HIS A C 1
ATOM 1242 O O . HIS A 1 163 ? 3.804 -7.679 21.759 1.00 78.69 163 HIS A O 1
ATOM 1248 N N . LEU A 1 164 ? 4.998 -7.789 19.860 1.00 72.12 164 LEU A N 1
ATOM 1249 C CA . LEU A 1 164 ? 5.520 -9.134 20.102 1.00 72.12 164 LEU A CA 1
ATOM 1250 C C . LEU A 1 164 ? 6.470 -9.204 21.305 1.00 72.12 164 LEU A C 1
ATOM 1252 O O . LEU A 1 164 ? 6.394 -10.158 22.075 1.00 72.12 164 LEU A O 1
ATOM 1256 N N . GLY A 1 165 ? 7.328 -8.200 21.511 1.00 72.69 165 GLY A N 1
ATOM 1257 C CA . GLY A 1 165 ? 8.292 -8.193 22.622 1.00 72.69 165 GLY A CA 1
ATOM 1258 C C . GLY A 1 165 ? 7.642 -8.383 24.006 1.00 72.69 165 GLY A C 1
ATOM 1259 O O . GLY A 1 165 ? 7.971 -9.348 24.701 1.00 72.69 165 GLY A O 1
ATOM 1260 N N . PRO A 1 166 ? 6.684 -7.521 24.400 1.00 70.31 166 PRO A N 1
ATOM 1261 C CA . PRO A 1 166 ? 5.959 -7.656 25.665 1.00 70.31 166 PRO A CA 1
ATOM 1262 C C . PRO A 1 166 ? 5.094 -8.919 25.749 1.00 70.31 166 PRO A C 1
ATOM 1264 O O . PRO A 1 166 ? 4.977 -9.517 26.817 1.00 70.31 166 PRO A O 1
ATOM 1267 N N . ALA A 1 167 ? 4.498 -9.353 24.634 1.00 67.75 167 ALA A N 1
ATOM 1268 C CA . ALA A 1 167 ? 3.661 -10.549 24.617 1.00 67.75 167 ALA A CA 1
ATOM 1269 C C . ALA A 1 167 ? 4.471 -11.810 24.970 1.00 67.75 167 ALA A C 1
ATOM 1271 O O . ALA A 1 167 ? 4.045 -12.609 25.805 1.00 67.75 167 ALA A O 1
ATOM 1272 N N . TYR A 1 168 ? 5.670 -11.967 24.398 1.00 67.06 168 TYR A N 1
ATOM 1273 C CA . TYR A 1 168 ? 6.533 -13.110 24.707 1.00 67.06 168 TYR A CA 1
ATOM 1274 C C . TYR A 1 168 ? 7.100 -13.055 26.127 1.00 67.06 168 TYR A C 1
ATOM 1276 O O . TYR A 1 168 ? 7.158 -14.088 26.801 1.00 67.06 168 TYR A O 1
ATOM 1284 N N . SER A 1 169 ? 7.477 -11.873 26.625 1.00 70.81 169 SER A N 1
ATOM 1285 C CA . SER A 1 169 ? 7.977 -11.753 27.999 1.00 70.81 169 SER A CA 1
ATOM 1286 C C . SER A 1 169 ? 6.890 -12.090 29.027 1.00 70.81 169 SER A C 1
ATOM 1288 O O . SER A 1 169 ? 7.154 -12.863 29.949 1.00 70.81 169 SER A O 1
ATOM 1290 N N . MET A 1 170 ? 5.649 -11.628 28.831 1.00 64.31 170 MET A N 1
ATOM 1291 C CA . MET A 1 170 ? 4.529 -11.948 29.726 1.00 64.31 170 MET A CA 1
ATOM 1292 C C . MET A 1 170 ? 4.162 -13.435 29.723 1.00 64.31 170 MET A C 1
ATOM 1294 O O . MET A 1 170 ? 3.955 -14.005 30.794 1.00 64.31 170 MET A O 1
ATOM 1298 N N . VAL A 1 171 ? 4.132 -14.091 28.556 1.00 72.12 171 VAL A N 1
ATOM 1299 C CA . VAL A 1 171 ? 3.897 -15.548 28.475 1.00 72.12 171 VAL A CA 1
ATOM 1300 C C . VAL A 1 171 ? 4.982 -16.315 29.228 1.00 72.12 171 VAL A C 1
ATOM 1302 O O . VAL A 1 171 ? 4.691 -17.282 29.934 1.00 72.12 171 VAL A O 1
ATOM 1305 N N . THR A 1 172 ? 6.231 -15.857 29.135 1.00 68.25 172 THR A N 1
ATOM 1306 C CA . THR A 1 172 ? 7.346 -16.478 29.854 1.00 68.25 172 THR A CA 1
ATOM 1307 C C . THR A 1 172 ? 7.156 -16.335 31.365 1.00 68.25 172 THR A C 1
ATOM 1309 O O . THR A 1 172 ? 7.238 -17.335 32.076 1.00 68.25 172 THR A O 1
ATOM 1312 N N . VAL A 1 173 ? 6.804 -15.145 31.859 1.00 70.88 173 VAL A N 1
ATOM 1313 C CA . VAL A 1 173 ? 6.550 -14.900 33.290 1.00 70.88 173 VAL A CA 1
ATOM 1314 C C . VAL A 1 173 ? 5.378 -15.735 33.815 1.00 70.88 173 VAL A C 1
ATOM 1316 O O . VAL A 1 173 ? 5.507 -16.357 34.869 1.00 70.88 173 VAL A O 1
ATOM 1319 N N . ASP A 1 174 ? 4.263 -15.815 33.084 1.00 71.19 174 ASP A N 1
ATOM 1320 C CA . ASP A 1 174 ? 3.114 -16.631 33.502 1.00 71.19 174 ASP A CA 1
ATOM 1321 C C . ASP A 1 174 ? 3.463 -18.127 33.527 1.00 71.19 174 ASP A C 1
ATOM 1323 O O . ASP A 1 174 ? 3.127 -18.843 34.472 1.00 71.19 174 ASP A O 1
ATOM 1327 N N . SER A 1 175 ? 4.223 -18.604 32.535 1.00 75.62 175 SER A N 1
ATOM 1328 C CA . SER A 1 175 ? 4.699 -19.991 32.505 1.00 75.62 175 SER A CA 1
ATOM 1329 C C . SER A 1 175 ? 5.622 -20.318 33.686 1.00 75.62 175 SER A C 1
ATOM 1331 O O . SER A 1 175 ? 5.516 -21.402 34.262 1.00 75.62 175 SER A O 1
ATOM 1333 N N . GLN A 1 176 ? 6.482 -19.375 34.088 1.00 74.00 176 GLN A N 1
ATOM 1334 C CA . GLN A 1 176 ? 7.358 -19.517 35.251 1.00 74.00 176 GLN A CA 1
ATOM 1335 C C . GLN A 1 176 ? 6.549 -19.520 36.550 1.00 74.00 176 GLN A C 1
ATOM 1337 O O . GLN A 1 176 ? 6.742 -20.406 37.378 1.00 74.00 176 GLN A O 1
ATOM 1342 N N . ARG A 1 177 ? 5.575 -18.613 36.694 1.00 72.00 177 ARG A N 1
ATOM 1343 C CA . ARG A 1 177 ? 4.691 -18.539 37.869 1.00 72.00 177 ARG A CA 1
ATOM 1344 C C . ARG A 1 177 ? 3.837 -19.798 38.048 1.00 72.00 177 ARG A C 1
ATOM 1346 O O . ARG A 1 177 ? 3.559 -20.187 39.175 1.00 72.00 177 ARG A O 1
ATOM 1353 N N . ARG A 1 178 ? 3.438 -20.463 36.956 1.00 72.19 178 ARG A N 1
ATOM 1354 C CA . ARG A 1 178 ? 2.736 -21.760 37.026 1.00 72.19 178 ARG A CA 1
ATOM 1355 C C . ARG A 1 178 ? 3.645 -22.914 37.447 1.00 72.19 178 ARG A C 1
ATOM 1357 O O . ARG A 1 178 ? 3.172 -23.824 38.116 1.00 72.19 178 ARG A O 1
ATOM 1364 N N . ARG A 1 179 ? 4.919 -22.910 37.035 1.00 77.62 179 ARG A N 1
ATOM 1365 C CA . ARG A 1 179 ? 5.894 -23.956 37.405 1.00 77.62 179 ARG A CA 1
ATOM 1366 C C . ARG A 1 179 ? 6.417 -23.789 38.828 1.00 77.62 179 ARG A C 1
ATOM 1368 O O . ARG A 1 179 ? 6.656 -24.782 39.505 1.00 77.62 179 ARG A O 1
ATOM 1375 N N . HIS A 1 180 ? 6.568 -22.546 39.266 1.00 78.38 180 HIS A N 1
ATOM 1376 C CA . HIS A 1 180 ? 7.020 -22.175 40.598 1.00 78.38 180 HIS A CA 1
ATOM 1377 C C . HIS A 1 180 ? 5.972 -21.256 41.229 1.00 78.38 180 HIS A C 1
ATOM 1379 O O . HIS A 1 180 ? 6.138 -20.032 41.206 1.00 78.38 180 HIS A O 1
ATOM 1385 N N . PRO A 1 181 ? 4.858 -21.824 41.734 1.00 72.75 181 PRO A N 1
ATOM 1386 C CA . PRO A 1 181 ? 3.896 -21.034 42.481 1.00 72.75 181 PRO A CA 1
ATOM 1387 C C . PRO A 1 181 ? 4.606 -20.406 43.689 1.00 72.75 181 PRO A C 1
ATOM 1389 O O . PRO A 1 181 ? 5.471 -21.054 44.287 1.00 72.75 181 PRO A O 1
ATOM 1392 N N . PRO A 1 182 ? 4.288 -19.147 44.036 1.00 73.38 182 PRO A N 1
ATOM 1393 C CA . PRO A 1 182 ? 4.834 -18.543 45.242 1.00 73.38 182 PRO A CA 1
ATOM 1394 C C . PRO A 1 182 ? 4.475 -19.412 46.462 1.00 73.38 182 PRO A C 1
ATOM 1396 O O . PRO A 1 182 ? 3.417 -20.053 46.449 1.00 73.38 182 PRO A O 1
ATOM 1399 N N . PRO A 1 183 ? 5.343 -19.476 47.490 1.00 74.50 183 PRO A N 1
ATOM 1400 C CA . PRO A 1 183 ? 5.007 -20.155 48.734 1.00 74.50 183 PRO A CA 1
ATOM 1401 C C . PRO A 1 183 ? 3.692 -19.585 49.276 1.00 74.50 183 PRO A C 1
ATOM 1403 O O . PRO A 1 183 ? 3.459 -18.379 49.226 1.00 74.50 183 PRO A O 1
ATOM 1406 N N . ILE A 1 184 ? 2.799 -20.477 49.708 1.00 67.44 184 ILE A N 1
ATOM 1407 C CA . ILE A 1 184 ? 1.525 -20.089 50.311 1.00 67.44 184 ILE A CA 1
ATOM 1408 C C . ILE A 1 184 ? 1.852 -19.617 51.724 1.00 67.44 184 ILE A C 1
ATOM 1410 O O . ILE A 1 184 ? 1.923 -20.421 52.654 1.00 67.44 184 ILE A O 1
ATOM 1414 N N . ASP A 1 185 ? 2.097 -18.321 51.868 1.00 63.28 185 ASP A N 1
ATOM 1415 C CA . ASP A 1 185 ? 2.217 -17.700 53.176 1.00 63.28 185 ASP A CA 1
ATOM 1416 C C . ASP A 1 185 ? 0.815 -17.697 53.809 1.00 63.28 185 ASP A C 1
ATOM 1418 O O . ASP A 1 185 ? -0.182 -17.360 53.166 1.00 63.28 185 ASP A O 1
ATOM 1422 N N . GLY A 1 186 ? 0.716 -18.167 55.055 1.00 52.28 186 GLY A N 1
ATOM 1423 C CA . GLY A 1 186 ? -0.534 -18.560 55.726 1.00 52.28 186 GLY A CA 1
ATOM 1424 C C . GLY A 1 186 ? -1.576 -17.461 55.985 1.00 52.28 186 GLY A C 1
ATOM 1425 O O . GLY A 1 186 ? -2.488 -17.696 56.771 1.00 52.28 186 GLY A O 1
ATOM 1426 N N . ASP A 1 187 ? -1.469 -16.298 55.339 1.00 54.06 187 ASP A N 1
ATOM 1427 C CA . ASP A 1 187 ? -2.363 -15.139 55.489 1.00 54.06 187 ASP A CA 1
ATOM 1428 C C . ASP A 1 187 ? -3.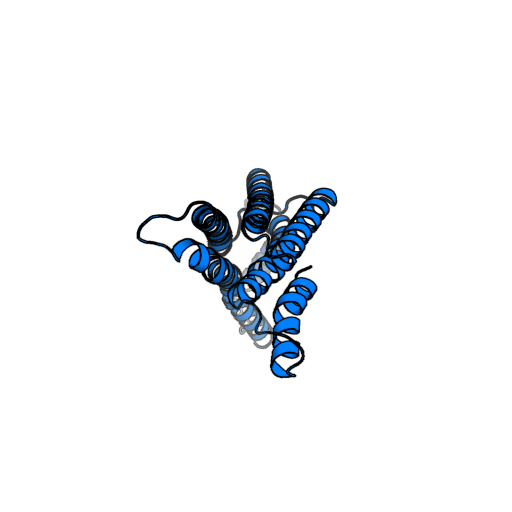189 -14.835 54.210 1.00 54.06 187 ASP A C 1
ATOM 1430 O O . ASP A 1 187 ? -4.036 -13.944 54.173 1.00 54.06 187 ASP A O 1
ATOM 1434 N N . ASP A 1 188 ? -3.013 -15.619 53.137 1.00 49.91 188 ASP A N 1
ATOM 1435 C CA . ASP A 1 188 ? -3.580 -15.341 51.802 1.00 49.91 188 ASP A CA 1
ATOM 1436 C C . ASP A 1 188 ? -4.978 -15.934 51.527 1.00 49.91 188 ASP A C 1
ATOM 1438 O O . ASP A 1 188 ? -5.455 -15.968 50.384 1.00 49.91 188 ASP A O 1
ATOM 1442 N N . SER A 1 189 ? -5.708 -16.329 52.574 1.00 48.91 189 SER A N 1
ATOM 1443 C CA . SER A 1 189 ? -7.116 -16.754 52.442 1.00 48.91 189 SER A CA 1
ATOM 1444 C C . SER A 1 189 ? -8.011 -15.635 51.868 1.00 48.91 189 SER A C 1
ATOM 1446 O O . SER A 1 189 ? -9.030 -15.912 51.233 1.00 48.91 189 SER A O 1
ATOM 1448 N N . CYS A 1 190 ? -7.600 -14.369 52.019 1.00 46.34 190 CYS A N 1
ATOM 1449 C CA . CYS A 1 190 ? -8.273 -13.195 51.451 1.00 46.34 190 CYS A CA 1
ATOM 1450 C C . CYS A 1 190 ? -7.919 -12.924 49.971 1.00 46.34 190 CYS A C 1
ATOM 1452 O O . CYS A 1 190 ? -8.747 -12.401 49.218 1.00 46.34 190 CYS A O 1
ATOM 1454 N N . CYS A 1 191 ? -6.718 -13.291 49.513 1.00 47.06 191 CYS A N 1
ATOM 1455 C CA . CYS A 1 191 ? -6.253 -13.006 48.148 1.00 47.06 191 CYS A CA 1
ATOM 1456 C C . CYS A 1 191 ? -6.820 -13.984 47.106 1.00 47.06 191 CYS A C 1
ATOM 1458 O O . CYS A 1 191 ? -7.075 -13.595 45.960 1.00 47.06 191 CYS A O 1
ATOM 1460 N N . LEU A 1 192 ? -7.102 -15.227 47.512 1.00 47.69 192 LEU A N 1
ATOM 1461 C CA . LEU A 1 192 ? -7.727 -16.252 46.665 1.00 47.69 192 LEU A CA 1
ATOM 1462 C C . LEU A 1 192 ? -9.105 -15.826 46.126 1.00 47.69 192 LEU A C 1
ATOM 1464 O O . LEU A 1 192 ? -9.431 -16.112 44.972 1.00 47.69 192 LEU A O 1
ATOM 1468 N N . TRP A 1 193 ? -9.878 -15.061 46.901 1.00 39.72 193 TRP A N 1
ATOM 1469 C CA . TRP A 1 193 ? -11.183 -14.556 46.464 1.00 39.72 193 TRP A CA 1
ATOM 1470 C C . TRP A 1 193 ? -11.083 -13.377 45.484 1.00 39.72 193 TRP A C 1
ATOM 1472 O O . TRP A 1 193 ? -11.816 -13.344 44.493 1.00 39.72 193 TRP A O 1
ATOM 1482 N N . ARG A 1 194 ? -10.129 -12.449 45.667 1.00 41.53 194 ARG A N 1
ATOM 1483 C CA . ARG A 1 194 ? -9.944 -11.316 44.732 1.00 41.53 194 ARG A CA 1
ATOM 1484 C C . ARG A 1 194 ? -9.465 -11.762 43.349 1.00 41.53 194 ARG A C 1
ATOM 1486 O O . ARG A 1 194 ? -9.916 -11.211 42.344 1.00 41.53 194 ARG A O 1
ATOM 1493 N N . ALA A 1 195 ? -8.612 -12.784 43.279 1.00 44.97 195 ALA A N 1
ATOM 1494 C CA . ALA A 1 195 ? -8.168 -13.358 42.008 1.00 44.97 195 ALA A CA 1
ATOM 1495 C C . ALA A 1 195 ? -9.307 -14.068 41.249 1.00 44.97 195 ALA A C 1
ATOM 1497 O O . ALA A 1 195 ? -9.333 -14.058 40.015 1.00 44.97 195 ALA A O 1
ATOM 1498 N N . CYS A 1 196 ? -10.278 -14.635 41.974 1.00 40.59 196 CYS A N 1
ATOM 1499 C CA . CYS A 1 196 ? -11.468 -15.242 41.381 1.00 40.59 196 CYS A CA 1
ATOM 1500 C C . CYS A 1 196 ? -12.427 -14.174 40.816 1.00 40.59 196 CYS A C 1
ATOM 1502 O O . CYS A 1 196 ? -12.920 -14.320 39.696 1.00 40.59 196 CYS A O 1
ATOM 1504 N N . CYS A 1 197 ? -12.601 -13.043 41.513 1.00 36.22 197 CYS A N 1
ATOM 1505 C CA . CYS A 1 197 ? -13.422 -11.926 41.028 1.00 36.22 197 CYS A CA 1
ATOM 1506 C C . CYS A 1 197 ? -12.855 -11.254 39.767 1.00 36.22 197 CYS A C 1
ATOM 1508 O O . CYS A 1 197 ? -13.619 -10.888 38.873 1.00 36.22 197 CYS A O 1
ATOM 1510 N N . TYR A 1 198 ? -11.529 -11.143 39.630 1.00 37.38 198 TYR A N 1
ATOM 1511 C CA . TYR A 1 198 ? -10.933 -10.524 38.437 1.00 37.38 198 TYR A CA 1
ATOM 1512 C C . TYR A 1 198 ? -11.158 -11.354 37.162 1.00 37.38 198 TYR A C 1
ATOM 1514 O O . TYR A 1 198 ? -11.277 -10.804 36.069 1.00 37.38 198 TYR A O 1
ATOM 1522 N N . ARG A 1 199 ? -11.296 -12.681 37.297 1.00 39.59 199 ARG A N 1
ATOM 1523 C CA . ARG A 1 199 ? -11.597 -13.592 36.182 1.00 39.59 199 ARG A CA 1
ATOM 1524 C C . ARG A 1 199 ? -13.051 -13.482 35.686 1.00 39.59 199 ARG A C 1
ATOM 1526 O O . ARG A 1 199 ? -13.334 -13.939 34.585 1.00 39.59 199 ARG A O 1
ATOM 1533 N N . HIS A 1 200 ? -13.946 -12.845 36.450 1.00 33.19 200 HIS A N 1
ATOM 1534 C CA . HIS A 1 200 ? -15.374 -12.696 36.122 1.00 33.19 200 HIS A CA 1
ATOM 1535 C C . HIS A 1 200 ? -15.836 -11.238 35.901 1.00 33.19 200 HIS A C 1
ATOM 1537 O O . HIS A 1 200 ? -17.027 -10.974 35.740 1.00 33.19 200 HIS A O 1
ATOM 1543 N N . SER A 1 201 ? -14.906 -10.281 35.854 1.00 36.78 201 SER A N 1
ATOM 1544 C CA . SER A 1 201 ? -15.177 -8.839 35.791 1.00 36.78 201 SER A CA 1
ATOM 1545 C C . SER A 1 201 ? -15.255 -8.288 34.352 1.00 36.78 201 SER A C 1
ATOM 1547 O O . SER A 1 201 ? -14.544 -7.352 33.989 1.00 36.78 201 SER A O 1
ATOM 1549 N N . SER A 1 202 ? -16.180 -8.807 33.539 1.00 37.06 202 SER A N 1
ATOM 1550 C CA . SER A 1 202 ? -16.805 -8.019 32.454 1.00 37.06 202 SER A CA 1
ATOM 1551 C C . SER A 1 202 ? -18.042 -7.239 32.940 1.00 37.06 202 SER A C 1
ATOM 1553 O O . SER A 1 202 ? -18.747 -6.612 32.155 1.00 37.06 202 SER A O 1
ATOM 1555 N N . SER A 1 203 ? -18.299 -7.228 34.253 1.00 38.00 203 SER A N 1
ATOM 1556 C CA . SER A 1 203 ? -19.420 -6.534 34.891 1.00 38.00 203 SER A CA 1
ATOM 1557 C C . SER A 1 203 ? -18.941 -5.761 36.128 1.00 38.00 203 SER A C 1
ATOM 1559 O O . SER A 1 203 ? -18.658 -6.326 37.180 1.00 38.00 203 SER A O 1
ATOM 1561 N N . LYS A 1 204 ? -18.839 -4.437 35.987 1.00 38.91 204 LYS A N 1
ATOM 1562 C CA . LYS A 1 204 ? -18.263 -3.461 36.935 1.00 38.91 204 LYS A CA 1
ATOM 1563 C C . LYS A 1 204 ? -19.098 -3.168 38.206 1.00 38.91 204 LYS A C 1
ATOM 1565 O O . LYS A 1 204 ? -19.020 -2.056 38.710 1.00 38.91 204 LYS A O 1
ATOM 1570 N N . ARG A 1 205 ? -19.939 -4.075 38.727 1.00 36.78 205 ARG A N 1
ATOM 1571 C CA . ARG A 1 205 ? -20.989 -3.666 39.700 1.00 36.78 205 ARG A CA 1
ATOM 1572 C C . ARG A 1 205 ? -21.111 -4.384 41.049 1.00 36.78 205 ARG A C 1
ATOM 1574 O O . ARG A 1 205 ? -22.101 -4.142 41.724 1.00 36.78 205 ARG A O 1
ATOM 1581 N N . ALA A 1 206 ? -20.161 -5.210 41.486 1.00 36.22 206 ALA A N 1
ATOM 1582 C CA . ALA A 1 206 ? -20.399 -6.075 42.654 1.00 36.22 206 ALA A CA 1
ATOM 1583 C C . ALA A 1 206 ? -19.359 -6.014 43.794 1.00 36.22 206 ALA A C 1
ATOM 1585 O O . ALA A 1 206 ? -19.194 -7.014 44.482 1.00 36.22 206 ALA A O 1
ATOM 1586 N N . CYS A 1 207 ? -18.659 -4.894 44.018 1.00 36.97 207 CYS A N 1
ATOM 1587 C CA . CYS A 1 207 ? -17.681 -4.803 45.123 1.00 36.97 207 CYS A CA 1
ATOM 1588 C C . CYS A 1 207 ? -18.031 -3.840 46.272 1.00 36.97 207 CYS A C 1
ATOM 1590 O O . CYS A 1 207 ? -17.257 -3.771 47.220 1.00 36.97 207 CYS A O 1
ATOM 1592 N N . ASP A 1 208 ? -19.194 -3.183 46.258 1.00 33.97 208 ASP A N 1
ATOM 1593 C CA . ASP A 1 208 ? -19.601 -2.261 47.331 1.00 33.97 208 ASP A CA 1
ATOM 1594 C C . ASP A 1 208 ? -20.701 -2.886 48.205 1.00 33.97 208 ASP A C 1
ATOM 1596 O O . ASP A 1 208 ? -21.866 -2.502 48.152 1.00 33.97 208 ASP A O 1
ATOM 1600 N N . SER A 1 209 ? -20.366 -3.935 48.949 1.00 37.41 209 SER A N 1
ATOM 1601 C CA . SER A 1 209 ? -21.048 -4.345 50.188 1.00 37.41 209 SER A CA 1
ATOM 1602 C C . SER A 1 209 ? -20.358 -5.586 50.741 1.00 37.41 209 SER A C 1
ATOM 1604 O O . SER A 1 209 ? -20.013 -6.475 49.965 1.00 37.41 209 SER A O 1
ATOM 1606 N N . TRP A 1 210 ? -20.240 -5.617 52.073 1.00 38.75 210 TRP A N 1
ATOM 1607 C CA . TRP A 1 210 ? -19.613 -6.632 52.935 1.00 38.75 210 TRP A CA 1
ATOM 1608 C C . TRP A 1 210 ? -18.125 -6.415 53.216 1.00 38.75 210 TRP A C 1
ATOM 1610 O O . TRP A 1 210 ? -17.271 -6.723 52.357 1.00 38.75 210 TRP A O 1
#

Foldseek 3Di:
DLVVLQCLLCVQVVCVVVVNDDDDDPVLSLQSNLLQNVLVVLLVCLLQVLCVQQVHDHRDPVLVVLLVVLSVQLSVCSSVVVNLSSLVSSLVNLVSSVVVNVVSCVVGPDDGDPLCVLQVQLSVLSNVLSVCVNPPDPPCRCSSVCSRNPVNVVSVCSSVVVVVPVVVVVVVVVVVCVVPPDPPDPPCPVVVVVVVVVVVPPDPPPDPDD

Sequence (210 aa):
VGVVGTLLGVVPWVSFALGWSEPPSSYSHGMLKIQCFEASFATGFLMTALPRFLETTPTRWWELFVSLCLALAVGVSLAVDSFHVGQWFYLALMGHVALFGLRRLRTRGDDPPPFFAFIPAGLIAALLGVATILSPIDGFTRLGENLVQQGVLLCFVLAIGSHLGPAYSMVTVDSQRRRHPPPIDGDDSCCLWRACCYRHSSSKRACDSW